Protein AF-A0A956DF49-F1 (afdb_monomer_lite)

Structure (mmCIF, N/CA/C/O backbone):
data_AF-A0A956DF49-F1
#
_entry.id   AF-A0A956DF49-F1
#
loop_
_atom_site.group_PDB
_atom_site.id
_atom_site.type_symbol
_atom_site.label_atom_id
_atom_site.label_alt_id
_atom_site.label_comp_id
_atom_site.label_asym_id
_atom_site.label_entity_id
_atom_site.label_seq_id
_atom_site.pdbx_PDB_ins_code
_atom_site.Cartn_x
_atom_site.Cartn_y
_atom_site.Cartn_z
_atom_site.occupancy
_atom_site.B_iso_or_equiv
_atom_site.auth_seq_id
_atom_site.auth_comp_id
_atom_site.auth_asym_id
_atom_site.auth_atom_id
_atom_site.pdbx_PDB_model_num
ATOM 1 N N . MET A 1 1 ? -1.356 -27.717 -0.878 1.00 36.16 1 MET A N 1
ATOM 2 C CA . MET A 1 1 ? -1.601 -27.509 0.563 1.00 36.16 1 MET A CA 1
ATOM 3 C C . MET A 1 1 ? -2.906 -26.747 0.674 1.00 36.16 1 MET A C 1
ATOM 5 O O . MET A 1 1 ? -3.013 -25.705 0.050 1.00 36.16 1 MET A O 1
ATOM 9 N N . LEU A 1 2 ? -3.910 -27.332 1.326 1.00 41.97 2 LEU A N 1
ATOM 10 C CA . LEU A 1 2 ? -5.219 -26.724 1.575 1.00 41.97 2 LEU A CA 1
ATOM 11 C C . LEU A 1 2 ? -5.271 -26.451 3.074 1.00 41.97 2 LEU A C 1
ATOM 13 O O . LEU A 1 2 ? -5.333 -27.397 3.859 1.00 41.97 2 LEU A O 1
ATOM 17 N N . GLU A 1 3 ? -5.158 -25.189 3.465 1.00 44.72 3 GLU A N 1
ATOM 18 C CA . GLU A 1 3 ? -5.340 -24.778 4.851 1.00 44.72 3 GLU A CA 1
ATOM 19 C C . GLU A 1 3 ? -6.818 -24.490 5.124 1.00 44.72 3 GLU A C 1
ATOM 21 O O . GLU A 1 3 ? -7.531 -23.860 4.345 1.00 44.72 3 GLU A O 1
ATOM 26 N N . SER A 1 4 ? -7.282 -25.096 6.210 1.00 50.12 4 SER A N 1
ATOM 27 C CA . SER A 1 4 ? -8.655 -25.143 6.687 1.00 50.12 4 SER A CA 1
ATOM 28 C C . SER A 1 4 ? -9.090 -23.780 7.226 1.00 50.12 4 SER A C 1
ATOM 30 O O . SER A 1 4 ? -8.537 -23.321 8.220 1.00 50.12 4 SER A O 1
ATOM 32 N N . VAL A 1 5 ? -10.134 -23.185 6.644 1.00 49.44 5 VAL A N 1
ATOM 33 C CA . VAL A 1 5 ? -10.851 -22.047 7.238 1.00 49.44 5 VAL A CA 1
ATOM 34 C C . VAL A 1 5 ? -12.084 -22.588 7.959 1.00 49.44 5 VAL A C 1
ATOM 36 O O . VAL A 1 5 ? -13.012 -23.116 7.347 1.00 49.44 5 VAL A O 1
ATOM 39 N N . VAL A 1 6 ? -12.054 -22.513 9.288 1.00 46.84 6 VAL A N 1
ATOM 40 C CA . VAL A 1 6 ? -13.217 -22.721 10.155 1.00 46.84 6 VAL A CA 1
ATOM 41 C C . VAL A 1 6 ? -14.059 -21.449 10.079 1.00 46.84 6 VAL A C 1
ATOM 43 O O . VAL A 1 6 ? -13.597 -20.384 10.468 1.00 46.84 6 VAL A O 1
ATOM 46 N N . GLY A 1 7 ? -15.279 -21.570 9.560 1.00 45.06 7 GLY A N 1
ATOM 47 C CA . GLY A 1 7 ? -16.197 -20.455 9.322 1.00 45.06 7 GLY A CA 1
ATOM 48 C C . GLY A 1 7 ? -16.635 -20.474 7.866 1.00 45.06 7 GLY A C 1
ATOM 49 O O . GLY A 1 7 ? -15.810 -20.302 6.982 1.00 45.06 7 GLY A O 1
ATOM 50 N N . GLY A 1 8 ? -17.913 -20.763 7.609 1.00 45.25 8 GLY A N 1
ATOM 51 C CA . GLY A 1 8 ? -18.485 -21.066 6.288 1.00 45.25 8 GLY A CA 1
ATOM 52 C C . GLY A 1 8 ? -18.464 -19.942 5.244 1.00 45.25 8 GLY A C 1
ATOM 53 O O . GLY A 1 8 ? -19.296 -19.948 4.341 1.00 45.25 8 GLY A O 1
ATOM 54 N N . GLU A 1 9 ? -17.535 -18.997 5.332 1.00 46.75 9 GLU A N 1
ATOM 55 C CA . GLU A 1 9 ? -17.327 -17.960 4.337 1.00 46.75 9 GLU A CA 1
ATOM 56 C C . GLU A 1 9 ? -16.351 -18.463 3.266 1.00 46.75 9 GLU A C 1
ATOM 58 O O . GLU A 1 9 ? -15.137 -18.555 3.454 1.00 46.75 9 GLU A O 1
ATOM 63 N N . LYS A 1 10 ? -16.905 -18.846 2.114 1.00 47.00 10 LYS A N 1
ATOM 64 C CA . LYS A 1 10 ? -16.115 -19.244 0.948 1.00 47.00 10 LYS A CA 1
ATOM 65 C C . LYS A 1 10 ? -15.678 -17.993 0.196 1.00 47.00 10 LYS A C 1
ATOM 67 O O . LYS A 1 10 ? -16.410 -17.495 -0.654 1.00 47.00 10 LYS A O 1
ATOM 72 N N . GLN A 1 11 ? -14.477 -17.506 0.480 1.00 44.84 11 GLN A N 1
ATOM 73 C CA . GLN A 1 11 ? -13.864 -16.456 -0.329 1.00 44.84 11 GLN A CA 1
ATOM 74 C C . GLN A 1 11 ? -13.248 -17.068 -1.591 1.00 44.84 11 GLN A C 1
ATOM 76 O O . GLN A 1 11 ? -12.403 -17.960 -1.521 1.00 44.84 11 GLN A O 1
ATOM 81 N N . ALA A 1 12 ? -13.673 -16.592 -2.760 1.00 48.25 12 ALA A N 1
ATOM 82 C CA . ALA A 1 12 ? -13.106 -16.978 -4.045 1.00 48.25 12 ALA A CA 1
ATOM 83 C C . ALA A 1 12 ? -12.712 -15.724 -4.831 1.00 48.25 12 ALA A C 1
ATOM 85 O O . ALA A 1 12 ? -13.473 -14.762 -4.921 1.00 48.25 12 ALA A O 1
ATOM 86 N N . ARG A 1 13 ? -11.503 -15.736 -5.397 1.00 51.62 13 ARG A N 1
ATOM 87 C CA . ARG A 1 13 ? -10.997 -14.686 -6.285 1.00 51.62 13 ARG A CA 1
ATOM 88 C C . ARG A 1 13 ? -11.141 -15.165 -7.724 1.00 51.62 13 ARG A C 1
ATOM 90 O O . ARG A 1 13 ? -10.445 -16.091 -8.129 1.00 51.62 13 ARG A O 1
ATOM 97 N N . TYR A 1 14 ? -12.036 -14.540 -8.481 1.00 55.16 14 TYR A N 1
ATOM 98 C CA . TYR A 1 14 ? -12.203 -14.795 -9.910 1.00 55.16 14 TYR A CA 1
ATOM 99 C C . TYR A 1 14 ? -11.667 -13.603 -10.705 1.00 55.16 14 TYR A C 1
ATOM 101 O O . TYR A 1 14 ? -11.919 -12.453 -10.351 1.00 55.16 14 TYR A O 1
ATOM 109 N N . SER A 1 15 ? -10.930 -13.873 -11.781 1.00 50.81 15 SER A N 1
ATOM 110 C CA . SER A 1 15 ? -10.476 -12.859 -12.735 1.00 50.81 15 SER A CA 1
ATOM 111 C C . SER A 1 15 ? -11.044 -13.207 -14.104 1.00 50.81 15 SER A C 1
ATOM 113 O O . SER A 1 15 ? -10.690 -14.233 -14.681 1.00 50.81 15 SER A O 1
ATOM 115 N N . PHE A 1 16 ? -11.944 -12.369 -14.611 1.00 54.41 16 PHE A N 1
ATOM 116 C CA . PHE A 1 16 ? -12.541 -12.532 -15.932 1.00 54.41 16 PHE A CA 1
ATOM 117 C C . PHE A 1 16 ? -11.819 -11.609 -16.915 1.00 54.41 16 PHE A C 1
ATOM 119 O O . PHE A 1 16 ? -11.828 -10.390 -16.763 1.00 54.41 16 PHE A O 1
ATOM 126 N N . VAL A 1 17 ? -11.160 -12.191 -17.916 1.00 49.56 17 VAL A N 1
ATOM 127 C CA . VAL A 1 17 ? -10.534 -11.426 -19.001 1.00 49.56 17 VAL A CA 1
ATOM 128 C C . VAL A 1 17 ? -11.644 -10.892 -19.911 1.00 49.56 17 VAL A C 1
ATOM 130 O O . VAL A 1 17 ? -12.431 -11.679 -20.432 1.00 49.56 17 VAL A O 1
ATOM 133 N N . GLY A 1 18 ? -11.712 -9.570 -20.099 1.00 51.62 18 GLY A N 1
ATOM 134 C CA . GLY A 1 18 ? -12.736 -8.906 -20.923 1.00 51.62 18 GLY A CA 1
ATOM 135 C C . GLY A 1 18 ? -13.905 -8.286 -20.148 1.00 51.62 18 GLY A C 1
ATOM 136 O O . GLY A 1 18 ? -14.868 -7.851 -20.770 1.00 51.62 18 GLY A O 1
ATOM 137 N N . PHE A 1 19 ? -13.824 -8.238 -18.818 1.00 58.59 19 PHE A N 1
ATOM 138 C CA . PHE A 1 19 ? -14.791 -7.556 -17.959 1.00 58.59 19 PHE A CA 1
ATOM 139 C C . PHE A 1 19 ? -14.273 -6.170 -17.545 1.00 58.59 19 PHE A C 1
ATOM 141 O O . PHE A 1 19 ? -13.060 -5.971 -17.443 1.00 58.59 19 PHE A O 1
ATOM 148 N N . ASP A 1 20 ? -15.179 -5.214 -17.330 1.00 60.09 20 ASP A N 1
ATOM 149 C CA . ASP A 1 20 ? -14.830 -3.861 -16.890 1.00 60.09 20 ASP A CA 1
ATOM 150 C C . ASP A 1 20 ? -14.142 -3.924 -15.504 1.00 60.09 20 ASP A C 1
ATOM 152 O O . ASP A 1 20 ? -14.761 -4.374 -14.533 1.00 60.09 20 ASP A O 1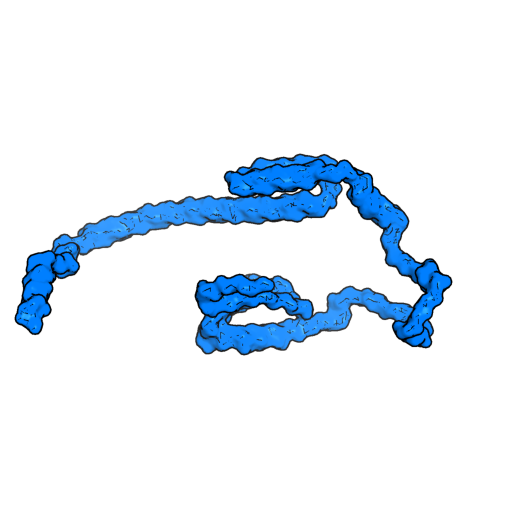
ATOM 156 N N . PRO A 1 21 ? -12.867 -3.493 -15.375 1.00 63.47 21 PRO A N 1
ATOM 157 C CA . PRO A 1 21 ? -12.119 -3.585 -14.121 1.00 63.47 21 PRO A CA 1
ATOM 158 C C . PRO A 1 21 ? -12.689 -2.703 -12.997 1.00 63.47 21 PRO A C 1
ATOM 160 O O . PRO A 1 21 ? -12.227 -2.799 -11.860 1.00 63.47 21 PRO A O 1
ATOM 163 N N . PHE A 1 22 ? -13.671 -1.842 -13.286 1.00 64.19 22 PHE A N 1
ATOM 164 C CA . PHE A 1 22 ? -14.284 -0.926 -12.325 1.00 64.19 22 PHE A CA 1
ATOM 165 C C . PHE A 1 22 ? -15.582 -1.449 -11.697 1.00 64.19 22 PHE A C 1
ATOM 167 O O . PHE A 1 22 ? -16.163 -0.755 -10.856 1.00 64.19 22 PHE A O 1
ATOM 174 N N . VAL A 1 23 ? -16.024 -2.659 -12.059 1.00 73.25 23 VAL A N 1
ATOM 175 C CA . VAL A 1 23 ? -17.198 -3.297 -11.452 1.00 73.25 23 VAL A CA 1
ATOM 176 C C . VAL A 1 23 ? -16.770 -4.216 -10.311 1.00 73.25 23 VAL A C 1
ATOM 178 O O . VAL A 1 23 ? -16.065 -5.205 -10.506 1.00 73.25 23 VAL A O 1
ATOM 181 N N . VAL A 1 24 ? -17.210 -3.890 -9.096 1.00 76.44 24 VAL A N 1
ATOM 182 C CA . VAL A 1 24 ? -16.946 -4.672 -7.881 1.00 76.44 24 VAL A CA 1
ATOM 183 C C . VAL A 1 24 ? -18.243 -5.319 -7.422 1.00 76.44 24 VAL A C 1
ATOM 185 O O . VAL A 1 24 ? -19.216 -4.621 -7.157 1.00 76.44 24 VAL A O 1
ATOM 188 N N . VAL A 1 25 ? -18.246 -6.645 -7.292 1.00 78.06 25 VAL A N 1
ATOM 189 C CA . VAL A 1 25 ? -19.392 -7.407 -6.780 1.00 78.06 25 VAL A CA 1
ATOM 190 C C . VAL A 1 25 ? -19.028 -8.028 -5.436 1.00 78.06 25 VAL A C 1
ATOM 192 O O . VAL A 1 25 ? -17.983 -8.665 -5.301 1.00 78.06 25 VAL A O 1
ATOM 195 N N . ARG A 1 26 ? -19.885 -7.832 -4.436 1.00 80.25 26 ARG A N 1
ATOM 196 C CA . ARG A 1 26 ? -19.776 -8.391 -3.085 1.00 80.25 26 ARG A CA 1
ATOM 197 C C . ARG A 1 26 ? -21.090 -9.058 -2.723 1.00 80.25 26 ARG A C 1
ATOM 199 O O . ARG A 1 26 ? -22.142 -8.559 -3.087 1.00 80.25 26 ARG A O 1
ATOM 206 N N . GLY A 1 27 ? -21.055 -10.180 -2.025 1.00 79.56 27 GLY A N 1
ATOM 207 C CA . GLY A 1 27 ? -22.282 -10.850 -1.612 1.00 79.56 27 GLY A CA 1
ATOM 208 C C . GLY A 1 27 ? -22.011 -12.133 -0.857 1.00 79.56 27 GLY A C 1
ATOM 209 O O . GLY A 1 27 ? -20.930 -12.716 -0.966 1.00 79.56 27 GLY A O 1
ATOM 210 N N . GLY A 1 28 ? -23.003 -12.562 -0.093 1.00 76.31 28 GLY A N 1
ATOM 211 C CA . GLY A 1 28 ? -22.956 -13.767 0.723 1.00 76.31 28 GLY A CA 1
ATOM 212 C C . GLY A 1 28 ? -24.333 -14.062 1.303 1.00 76.31 28 GLY A C 1
ATOM 213 O O . GLY A 1 28 ? -25.136 -13.156 1.470 1.00 76.31 28 GLY A O 1
ATOM 214 N N . GLY A 1 29 ? -24.635 -15.327 1.592 1.00 83.75 29 GLY A N 1
ATOM 215 C CA . GLY A 1 29 ? -25.989 -15.699 2.016 1.00 83.75 29 GLY A CA 1
ATOM 216 C C . GLY A 1 29 ? -27.012 -15.390 0.922 1.00 83.75 29 GLY A C 1
ATOM 217 O O . GLY A 1 29 ? -26.934 -15.981 -0.148 1.00 83.75 29 GLY A O 1
ATOM 218 N N . ASP A 1 30 ? -27.929 -14.465 1.195 1.00 85.31 30 ASP A N 1
ATOM 219 C CA . ASP A 1 30 ? -29.040 -14.046 0.336 1.00 85.31 30 ASP A CA 1
ATOM 220 C C . ASP A 1 30 ? -28.941 -12.579 -0.126 1.00 85.31 30 ASP A C 1
ATOM 222 O O . ASP A 1 30 ? -29.940 -11.978 -0.526 1.00 85.31 30 ASP A O 1
ATOM 226 N N . TRP A 1 31 ? -27.754 -11.971 -0.073 1.00 81.06 31 TRP A N 1
ATOM 227 C CA . TRP A 1 31 ? -27.563 -10.587 -0.507 1.00 81.06 31 TRP A CA 1
ATOM 228 C C . TRP A 1 31 ? -26.426 -10.431 -1.514 1.00 81.06 31 TRP A C 1
ATOM 230 O O . TRP A 1 31 ? -25.431 -11.164 -1.515 1.00 81.06 31 TRP A O 1
ATOM 240 N N . LEU A 1 32 ? -26.581 -9.424 -2.371 1.00 84.62 32 LEU A N 1
ATOM 241 C CA . LEU A 1 32 ? -25.592 -9.016 -3.357 1.00 84.62 32 LEU A CA 1
ATOM 242 C C . LEU A 1 32 ? -25.529 -7.486 -3.453 1.00 84.62 32 LEU A C 1
ATOM 244 O O . LEU A 1 32 ? -26.540 -6.803 -3.614 1.00 84.62 32 LEU A O 1
ATOM 248 N N . GLU A 1 33 ? -24.316 -6.959 -3.420 1.00 84.94 33 GLU A N 1
ATOM 249 C CA . GLU A 1 33 ? -23.949 -5.575 -3.672 1.00 84.94 33 GLU A CA 1
ATOM 250 C C . GLU A 1 33 ? -23.104 -5.499 -4.950 1.00 84.94 33 GLU A C 1
ATOM 252 O O . GLU A 1 33 ? -22.091 -6.185 -5.096 1.00 84.94 33 GLU A O 1
ATOM 257 N N . VAL A 1 34 ? -23.513 -4.641 -5.880 1.00 84.75 34 VAL A N 1
ATOM 258 C CA . VAL A 1 34 ? -22.789 -4.367 -7.124 1.00 84.75 34 VAL A CA 1
ATOM 259 C C . VAL A 1 34 ? -22.436 -2.889 -7.161 1.00 84.75 34 VAL A C 1
ATOM 261 O O . VAL A 1 34 ? -23.314 -2.026 -7.080 1.00 84.75 34 VAL A O 1
ATOM 264 N N . ARG A 1 35 ? -21.144 -2.597 -7.300 1.00 80.00 35 ARG A N 1
ATOM 265 C CA . ARG A 1 35 ? -20.610 -1.245 -7.434 1.00 80.00 35 ARG A CA 1
ATOM 266 C C . ARG A 1 35 ? -20.029 -1.055 -8.827 1.00 80.00 35 ARG A C 1
ATOM 268 O O . ARG A 1 35 ? -18.985 -1.618 -9.142 1.00 80.00 35 ARG A O 1
ATOM 275 N N . GLU A 1 36 ? -20.687 -0.226 -9.625 1.00 78.69 36 GLU A N 1
ATOM 276 C CA . GLU A 1 36 ? -20.265 0.192 -10.966 1.00 78.69 36 GLU A CA 1
ATOM 277 C C . GLU A 1 36 ? -19.870 1.676 -10.894 1.00 78.69 36 GLU A C 1
ATOM 279 O O . GLU A 1 36 ? -20.724 2.568 -10.858 1.00 78.69 36 GLU A O 1
ATOM 284 N N . GLY A 1 37 ? -18.569 1.969 -10.799 1.00 74.75 37 GLY A N 1
ATOM 285 C CA . GLY A 1 37 ? -18.086 3.343 -10.622 1.00 74.75 37 GLY A CA 1
ATOM 286 C C . GLY A 1 37 ? -18.626 4.001 -9.340 1.00 74.75 37 GLY A C 1
ATOM 287 O O . GLY A 1 37 ? -18.263 3.600 -8.234 1.00 74.75 37 GLY A O 1
ATOM 288 N N . ALA A 1 38 ? -19.476 5.026 -9.488 1.00 73.50 38 ALA A N 1
ATOM 289 C CA . ALA A 1 38 ? -20.116 5.750 -8.379 1.00 73.50 38 ALA A CA 1
ATOM 290 C C . ALA A 1 38 ? -21.507 5.205 -7.997 1.00 73.50 38 ALA A C 1
ATOM 292 O O . ALA A 1 38 ? -22.108 5.676 -7.033 1.00 73.50 38 ALA A O 1
ATOM 293 N N . VAL A 1 39 ? -22.043 4.245 -8.756 1.00 78.62 39 VAL A N 1
ATOM 294 C CA . VAL A 1 39 ? -23.382 3.693 -8.532 1.00 78.62 39 VAL A CA 1
ATOM 295 C C . VAL A 1 39 ? -23.266 2.430 -7.689 1.00 78.62 39 VAL A C 1
ATOM 297 O O . VAL A 1 39 ? -22.613 1.468 -8.091 1.00 78.62 39 VAL A O 1
ATOM 300 N N . LEU A 1 40 ? -23.930 2.432 -6.534 1.00 82.69 40 LEU A N 1
ATOM 301 C CA . LEU A 1 40 ? -24.071 1.269 -5.665 1.00 82.69 40 LEU A CA 1
ATOM 302 C C . LEU A 1 40 ? -25.485 0.705 -5.794 1.00 82.69 40 LEU A C 1
ATOM 304 O O . LEU A 1 40 ? -26.464 1.435 -5.631 1.00 82.69 40 LEU A O 1
ATOM 308 N N . ARG A 1 41 ? -25.598 -0.589 -6.092 1.00 85.12 41 ARG A N 1
ATOM 309 C CA . ARG A 1 41 ? -26.874 -1.306 -6.128 1.00 85.12 41 ARG A CA 1
ATOM 310 C C . ARG A 1 41 ? -26.823 -2.463 -5.144 1.00 85.12 41 ARG A C 1
ATOM 312 O O . ARG A 1 41 ? -26.039 -3.389 -5.329 1.00 85.12 41 ARG A O 1
ATOM 319 N N . THR A 1 42 ? -27.707 -2.427 -4.157 1.00 86.69 42 THR A N 1
ATOM 320 C CA . THR A 1 42 ? -27.861 -3.492 -3.162 1.00 86.69 42 THR A CA 1
ATOM 321 C C . THR A 1 42 ? -29.154 -4.248 -3.428 1.00 86.69 42 THR A C 1
ATOM 323 O O . THR A 1 42 ? -30.193 -3.638 -3.702 1.00 86.69 42 THR A O 1
ATOM 326 N N . ARG A 1 43 ? -29.092 -5.579 -3.378 1.00 81.94 43 ARG A N 1
ATOM 327 C CA . ARG A 1 43 ? -30.254 -6.464 -3.449 1.00 81.94 43 ARG A CA 1
ATOM 328 C C . ARG A 1 43 ? -30.194 -7.499 -2.335 1.00 81.94 43 ARG A C 1
ATOM 330 O O . ARG A 1 43 ? -29.176 -8.159 -2.159 1.00 81.94 43 ARG A O 1
ATOM 337 N N . GLU A 1 44 ? -31.308 -7.641 -1.635 1.00 85.94 44 GLU A N 1
ATOM 338 C CA . GLU A 1 44 ? -31.535 -8.635 -0.585 1.00 85.94 44 GLU A CA 1
ATOM 339 C C . GLU A 1 44 ? -32.534 -9.694 -1.082 1.00 85.94 44 GLU A C 1
ATOM 341 O O . GLU A 1 44 ? -33.338 -9.418 -1.980 1.00 85.94 44 GLU A O 1
ATOM 346 N N . GLY A 1 45 ? -32.485 -10.898 -0.510 1.00 84.25 45 GLY A N 1
ATOM 347 C CA . GLY A 1 45 ? -33.328 -12.035 -0.888 1.00 84.25 45 GLY A CA 1
ATOM 348 C C . GLY A 1 45 ? -32.979 -12.661 -2.243 1.00 84.25 45 GLY A C 1
ATOM 349 O O . GLY A 1 45 ? -33.862 -13.195 -2.916 1.00 84.25 45 GLY A O 1
ATOM 350 N N . VAL A 1 46 ? -31.722 -12.559 -2.677 1.00 81.94 46 VAL A N 1
ATOM 351 C CA . VAL A 1 46 ? -31.245 -13.071 -3.967 1.00 81.94 46 VAL A CA 1
ATOM 352 C C . VAL A 1 46 ? -30.154 -14.119 -3.790 1.00 81.94 46 VAL A C 1
ATOM 354 O O . VAL A 1 46 ? -29.296 -13.978 -2.928 1.00 81.94 46 VAL A O 1
ATOM 357 N N . GLU A 1 47 ? -30.140 -15.140 -4.649 1.00 82.81 47 GLU A N 1
ATOM 358 C CA . GLU A 1 47 ? -29.034 -16.101 -4.715 1.00 82.81 47 GLU A CA 1
ATOM 359 C C . GLU A 1 47 ? -27.793 -15.421 -5.330 1.00 82.81 47 GLU A C 1
ATOM 361 O O . GLU A 1 47 ? -27.794 -15.112 -6.530 1.00 82.81 47 GLU A O 1
ATOM 366 N N . PRO A 1 48 ? -26.711 -15.181 -4.557 1.00 80.75 48 PRO A N 1
ATOM 367 C CA . PRO A 1 48 ? -25.612 -14.315 -4.987 1.00 80.75 48 PRO A CA 1
ATOM 368 C C . PRO A 1 48 ? -24.890 -14.829 -6.230 1.00 80.75 48 PRO A C 1
ATOM 370 O O . PRO A 1 48 ? -24.411 -14.040 -7.038 1.00 80.75 48 PRO A O 1
ATOM 373 N N . PHE A 1 49 ? -24.813 -16.152 -6.403 1.00 77.44 49 PHE A N 1
ATOM 374 C CA . PHE A 1 49 ? -24.136 -16.758 -7.547 1.00 77.44 49 PHE A CA 1
ATOM 375 C C . PHE A 1 49 ? -24.933 -16.605 -8.849 1.00 77.44 49 PHE A C 1
ATOM 377 O O . PHE A 1 49 ? -24.348 -16.294 -9.887 1.00 77.44 49 PHE A O 1
ATOM 384 N N . GLU A 1 50 ? -26.256 -16.786 -8.805 1.00 80.12 50 GLU A N 1
ATOM 385 C CA . GLU A 1 50 ? -27.117 -16.586 -9.978 1.00 80.12 50 GLU A CA 1
ATOM 386 C C . GLU A 1 50 ? -27.168 -15.113 -10.378 1.00 80.12 50 GLU A C 1
ATOM 388 O O . GLU A 1 50 ? -27.087 -14.780 -11.561 1.00 80.12 50 GLU A O 1
ATOM 393 N N . GLU A 1 51 ? -27.237 -14.219 -9.393 1.00 79.81 51 GLU A N 1
ATOM 394 C CA . GLU A 1 51 ? -27.211 -12.782 -9.635 1.00 79.81 51 GLU A CA 1
ATOM 395 C C . GLU A 1 51 ? -25.853 -12.294 -10.140 1.00 79.81 51 GLU A C 1
ATOM 397 O O . GLU A 1 51 ? -25.805 -11.526 -11.099 1.00 79.81 51 GLU A O 1
ATOM 402 N N . LEU A 1 52 ? -24.744 -12.790 -9.581 1.00 78.94 52 LEU A N 1
ATOM 403 C CA . LEU A 1 52 ? -23.406 -12.543 -10.116 1.00 78.94 52 LEU A CA 1
ATOM 404 C C . LEU A 1 52 ? -23.328 -12.987 -11.578 1.00 78.94 52 LEU A C 1
ATOM 406 O O . LEU A 1 52 ? -22.892 -12.214 -12.426 1.00 78.94 52 LEU A O 1
ATOM 410 N N . ALA A 1 53 ? -23.780 -14.202 -11.893 1.00 78.06 53 ALA A N 1
ATOM 411 C CA . ALA A 1 53 ? -23.781 -14.702 -13.261 1.00 78.06 53 ALA A CA 1
ATOM 412 C C . ALA A 1 53 ? -24.647 -13.827 -14.180 1.00 78.06 53 ALA A C 1
ATOM 414 O O . ALA A 1 53 ? -24.223 -13.505 -15.287 1.00 78.06 53 ALA A O 1
ATOM 415 N N . ARG A 1 54 ? -25.813 -13.358 -13.714 1.00 78.69 54 ARG A N 1
ATOM 416 C CA . ARG A 1 54 ? -26.667 -12.424 -14.461 1.00 78.69 54 ARG A CA 1
ATOM 417 C C . ARG A 1 54 ? -25.976 -11.089 -14.726 1.00 78.69 54 ARG A C 1
ATOM 419 O O . ARG A 1 54 ? -26.042 -10.605 -15.854 1.00 78.69 54 ARG A O 1
ATOM 426 N N . VAL A 1 55 ? -25.343 -10.493 -13.716 1.00 77.25 55 VAL A N 1
ATOM 427 C CA . VAL A 1 55 ? -24.608 -9.221 -13.832 1.00 77.25 55 VAL A CA 1
ATOM 428 C C . VAL A 1 55 ? -23.461 -9.381 -14.826 1.00 77.25 55 VAL A C 1
ATOM 430 O O . VAL A 1 55 ? -23.379 -8.639 -15.802 1.00 77.25 55 VAL A O 1
ATOM 433 N N . LEU A 1 56 ? -22.651 -10.428 -14.656 1.00 74.81 56 LEU A N 1
ATOM 434 C CA . LEU A 1 56 ? -21.540 -10.729 -15.553 1.00 74.81 56 LEU A CA 1
ATOM 435 C C . LEU A 1 56 ? -22.016 -10.990 -16.986 1.00 74.81 56 LEU A C 1
ATOM 437 O O . LEU A 1 56 ? -21.425 -10.464 -17.919 1.00 74.81 56 LEU A O 1
ATOM 441 N N . TRP A 1 57 ? -23.079 -11.771 -17.191 1.00 72.25 57 TRP A N 1
ATOM 442 C CA . TRP A 1 57 ? -23.577 -12.105 -18.530 1.00 72.25 57 TRP A CA 1
ATOM 443 C C . TRP A 1 57 ? -24.342 -10.971 -19.215 1.00 72.25 57 TRP A C 1
ATOM 445 O O . TRP A 1 57 ? -24.372 -10.938 -20.443 1.00 72.25 57 TRP A O 1
ATOM 455 N N . SER A 1 58 ? -24.929 -10.037 -18.462 1.00 67.56 58 SER A N 1
ATOM 456 C CA . SER A 1 58 ? -25.573 -8.845 -19.035 1.00 67.56 58 SER A CA 1
ATOM 457 C C . SER A 1 58 ? -24.537 -7.861 -19.584 1.00 67.56 58 SER A C 1
ATOM 459 O O . SER A 1 58 ? -24.750 -7.278 -20.649 1.00 67.56 58 SER A O 1
ATOM 461 N N . ASP A 1 59 ? -23.398 -7.742 -18.895 1.00 59.50 59 ASP A N 1
ATOM 462 C CA . ASP A 1 59 ? -22.316 -6.813 -19.234 1.00 59.50 59 ASP A CA 1
ATOM 463 C C . ASP A 1 59 ? -21.113 -7.479 -19.905 1.00 59.50 59 ASP A C 1
ATOM 465 O O . ASP A 1 59 ? -20.108 -6.815 -20.164 1.00 59.50 59 ASP A O 1
ATOM 469 N N . LEU A 1 60 ? -21.224 -8.762 -20.277 1.00 57.53 60 LEU A N 1
ATOM 470 C CA . LEU A 1 60 ? -20.261 -9.465 -21.127 1.00 57.53 60 LEU A CA 1
ATOM 471 C C . LEU A 1 60 ? -20.337 -8.929 -22.568 1.00 57.53 60 LEU A C 1
ATOM 473 O O . LEU A 1 60 ? -20.623 -9.634 -23.537 1.00 57.53 60 LEU A O 1
ATOM 477 N N . ARG A 1 61 ? -20.078 -7.634 -22.733 1.00 55.56 61 ARG A N 1
ATOM 478 C CA . ARG A 1 61 ? -19.752 -7.051 -24.020 1.00 55.56 61 ARG A CA 1
ATOM 479 C C . ARG A 1 61 ? -18.347 -7.519 -24.323 1.00 55.56 61 ARG A C 1
ATOM 481 O O . ARG A 1 61 ? -17.376 -6.982 -23.802 1.00 55.56 61 ARG A O 1
ATOM 488 N N . THR A 1 62 ? -18.239 -8.515 -25.196 1.00 54.53 62 THR A N 1
ATOM 489 C CA . THR A 1 62 ? -17.006 -8.664 -25.965 1.00 54.53 62 THR A CA 1
ATOM 490 C C . THR A 1 62 ? -16.713 -7.279 -26.543 1.00 54.53 62 THR A C 1
ATOM 492 O O . THR A 1 62 ? -17.600 -6.723 -27.206 1.00 54.53 62 THR A O 1
ATOM 495 N N . PRO A 1 63 ? -15.557 -6.658 -26.237 1.00 52.19 63 PRO A N 1
ATOM 496 C CA . PRO A 1 63 ? -15.221 -5.384 -26.849 1.00 52.19 63 PRO A CA 1
ATOM 497 C C . PRO A 1 63 ? -15.398 -5.553 -28.364 1.00 52.19 63 PRO A C 1
ATOM 499 O O . PRO A 1 63 ? -14.981 -6.589 -28.900 1.00 52.19 63 PRO A O 1
ATOM 502 N N . PRO A 1 64 ? -16.077 -4.617 -29.061 1.00 57.69 64 PRO A N 1
ATOM 503 C CA . PRO A 1 64 ? -16.179 -4.713 -30.510 1.00 57.69 64 PRO A CA 1
ATOM 504 C C . PRO A 1 64 ? -14.760 -4.853 -31.058 1.00 57.69 64 PRO A C 1
ATOM 506 O O . PRO A 1 64 ? -13.835 -4.280 -30.487 1.00 57.69 64 PRO A O 1
ATOM 509 N N . ALA A 1 65 ? -14.571 -5.600 -32.146 1.00 58.34 65 ALA A N 1
ATOM 510 C CA . ALA A 1 65 ? -13.235 -5.847 -32.700 1.00 58.34 65 ALA A CA 1
ATOM 511 C C . ALA A 1 65 ? -12.408 -4.552 -32.888 1.00 58.34 65 ALA A C 1
ATOM 513 O O . ALA A 1 65 ? -11.191 -4.586 -32.780 1.00 58.34 65 ALA A O 1
ATOM 514 N N . SER A 1 66 ? -13.077 -3.408 -33.075 1.00 57.31 66 SER A N 1
ATOM 515 C CA . SER A 1 66 ? -12.503 -2.058 -33.161 1.00 57.31 66 SER A CA 1
ATOM 516 C C . SER A 1 66 ? -11.914 -1.476 -31.862 1.00 57.31 66 SER A C 1
ATOM 518 O O . SER A 1 66 ? -11.250 -0.449 -31.926 1.00 57.31 66 SER A O 1
ATOM 520 N N . ALA A 1 67 ? -12.207 -2.048 -30.690 1.00 57.66 67 ALA A N 1
ATOM 521 C CA . ALA A 1 67 ? -11.699 -1.611 -29.382 1.00 57.66 67 ALA A CA 1
ATOM 522 C C . ALA A 1 67 ? -10.499 -2.442 -28.899 1.00 57.66 67 ALA A C 1
ATOM 524 O O . ALA A 1 67 ? -9.839 -2.074 -27.927 1.00 57.66 67 ALA A O 1
ATOM 525 N N . LEU A 1 68 ? -10.204 -3.553 -29.577 1.00 56.62 68 LEU A N 1
ATOM 526 C CA . LEU A 1 68 ? -8.890 -4.169 -29.492 1.00 56.62 68 LEU A CA 1
ATOM 527 C C . LEU A 1 68 ? -7.922 -3.267 -30.269 1.00 56.62 68 LEU A C 1
ATOM 529 O O . LEU A 1 68 ? -8.316 -2.750 -31.318 1.00 56.62 68 LEU A O 1
ATOM 533 N N . PRO A 1 69 ? -6.678 -3.056 -29.802 1.00 54.75 69 PRO A N 1
ATOM 534 C CA . PRO A 1 69 ? -5.663 -2.518 -30.696 1.00 54.75 69 PRO A CA 1
ATOM 535 C C . PRO A 1 69 ? -5.682 -3.397 -31.946 1.00 54.75 69 PRO A C 1
ATOM 537 O O . PRO A 1 69 ? -5.668 -4.622 -31.805 1.00 54.75 69 PRO A O 1
ATOM 540 N N . GLU A 1 70 ? -5.792 -2.795 -33.135 1.00 51.00 70 GLU A N 1
ATOM 541 C CA . GLU A 1 70 ? -5.590 -3.511 -34.392 1.00 51.00 70 GLU A CA 1
ATOM 542 C C . GLU A 1 70 ? -4.224 -4.185 -34.271 1.00 51.00 70 GLU A C 1
ATOM 544 O O . GLU A 1 70 ? -3.177 -3.570 -34.462 1.00 51.00 70 GLU A O 1
ATOM 549 N N . SER A 1 71 ? -4.217 -5.460 -33.882 1.00 51.16 71 SER A N 1
ATOM 550 C CA . SER A 1 71 ? -3.127 -6.332 -34.245 1.00 51.16 71 SER A CA 1
ATOM 551 C C . SER A 1 71 ? -3.217 -6.321 -35.754 1.00 51.16 71 SER A C 1
ATOM 553 O O . SER A 1 71 ? -4.170 -6.892 -36.297 1.00 51.16 71 SER A O 1
ATOM 555 N N . GLU A 1 72 ? -2.326 -5.569 -36.405 1.00 47.56 72 GLU A N 1
ATOM 556 C CA . GLU A 1 72 ? -2.224 -5.576 -37.855 1.00 47.56 72 GLU A CA 1
ATOM 557 C C . GLU A 1 72 ? -2.380 -7.035 -38.287 1.00 47.56 72 GLU A C 1
ATOM 559 O O . GLU A 1 72 ? -1.702 -7.903 -37.712 1.00 47.56 72 GLU A O 1
ATOM 564 N N . PRO A 1 73 ? -3.324 -7.355 -39.193 1.00 48.28 73 PRO A N 1
ATOM 565 C CA . PRO A 1 73 ? -3.396 -8.710 -39.698 1.00 48.28 73 PRO A CA 1
ATOM 566 C C . PRO A 1 73 ? -1.977 -9.040 -40.154 1.00 48.28 73 PRO A C 1
ATOM 568 O O . PRO A 1 73 ? -1.381 -8.197 -40.837 1.00 48.28 73 PRO A O 1
ATOM 571 N N . PRO A 1 74 ? -1.390 -10.185 -39.749 1.00 51.66 74 PRO A N 1
ATOM 572 C CA . PRO A 1 74 ? -0.100 -10.558 -40.290 1.00 51.66 74 PRO A CA 1
ATOM 573 C C . PRO A 1 74 ? -0.288 -10.501 -41.797 1.00 51.66 74 PRO A C 1
ATOM 575 O O . PRO A 1 74 ? -1.136 -11.217 -42.337 1.00 51.66 74 PRO A O 1
ATOM 578 N N . THR A 1 75 ? 0.401 -9.544 -42.432 1.00 50.69 75 THR A N 1
ATOM 579 C CA . THR A 1 75 ? 0.422 -9.381 -43.883 1.00 50.69 75 THR A CA 1
ATOM 580 C C . THR A 1 75 ? 0.527 -10.781 -44.424 1.00 50.69 75 THR A C 1
ATOM 582 O O . THR A 1 75 ? 1.468 -11.469 -44.038 1.00 50.69 75 THR A O 1
ATOM 585 N N . ALA A 1 76 ? -0.497 -11.210 -45.166 1.00 47.50 76 ALA A N 1
ATOM 586 C CA . ALA A 1 76 ? -0.714 -12.595 -45.541 1.00 47.50 76 ALA A CA 1
ATOM 587 C C . ALA A 1 76 ? 0.595 -13.200 -46.053 1.00 47.50 76 ALA A C 1
ATOM 589 O O . ALA A 1 76 ? 0.960 -13.047 -47.218 1.00 47.50 76 ALA A O 1
ATOM 590 N N . ALA A 1 77 ? 1.323 -13.852 -45.149 1.00 52.34 77 ALA A N 1
ATOM 591 C CA . ALA A 1 77 ? 2.439 -14.680 -45.512 1.00 52.34 77 ALA A CA 1
ATOM 592 C C . ALA A 1 77 ? 1.810 -15.884 -46.217 1.00 52.34 77 ALA A C 1
ATOM 594 O O . ALA A 1 77 ? 0.747 -16.355 -45.787 1.00 52.34 77 ALA A O 1
ATOM 595 N N . PRO A 1 78 ? 2.392 -16.342 -47.333 1.00 50.44 78 PRO A N 1
ATOM 596 C CA . PRO A 1 78 ? 1.848 -17.468 -48.073 1.00 50.44 78 PRO A CA 1
ATOM 597 C C . PRO A 1 78 ? 1.638 -18.645 -47.115 1.00 50.44 78 PRO A C 1
ATOM 599 O O . PRO A 1 78 ? 2.436 -18.844 -46.203 1.00 50.44 78 PRO A O 1
ATOM 602 N N . LEU A 1 79 ? 0.532 -19.368 -47.306 1.00 46.44 79 LEU A N 1
ATOM 603 C CA . LEU A 1 79 ? 0.098 -20.527 -46.523 1.00 46.44 79 LEU A CA 1
ATOM 604 C C . LEU A 1 79 ? 1.228 -21.565 -46.404 1.00 46.44 79 LEU A C 1
ATOM 606 O O . LEU A 1 79 ? 1.334 -22.474 -47.224 1.00 46.44 79 LEU A O 1
ATOM 610 N N . LEU A 1 80 ? 2.076 -21.414 -45.392 1.00 54.19 80 LEU A N 1
ATOM 611 C CA . LEU A 1 80 ? 3.051 -22.406 -44.973 1.00 54.19 80 LEU A CA 1
ATOM 612 C C . LEU A 1 80 ? 2.424 -23.176 -43.815 1.00 54.19 80 LEU A C 1
ATOM 614 O O . LEU A 1 80 ? 1.862 -22.587 -42.892 1.00 54.19 80 LEU A O 1
ATOM 618 N N . ASP A 1 81 ? 2.467 -24.498 -43.921 1.00 66.06 81 ASP A N 1
ATOM 619 C CA . ASP A 1 81 ? 1.944 -25.443 -42.941 1.00 66.06 81 ASP A CA 1
ATOM 620 C C . ASP A 1 81 ? 2.401 -25.055 -41.513 1.00 66.06 81 ASP A C 1
ATOM 622 O O . ASP A 1 81 ? 3.605 -25.061 -41.239 1.00 66.06 81 ASP A O 1
ATOM 626 N N . PRO A 1 82 ? 1.484 -24.678 -40.596 1.00 59.97 82 PRO A N 1
ATOM 627 C CA . PRO A 1 82 ? 1.828 -24.102 -39.291 1.00 59.97 82 PRO A CA 1
ATOM 628 C C . PRO A 1 82 ? 2.521 -25.087 -38.340 1.00 59.97 82 PRO A C 1
ATOM 630 O O . PRO A 1 82 ? 2.964 -24.685 -37.265 1.00 59.97 82 PRO A O 1
ATOM 633 N N . LEU A 1 83 ? 2.601 -26.369 -38.711 1.00 61.22 83 LEU A N 1
ATOM 634 C CA . LEU A 1 83 ? 3.247 -27.422 -37.928 1.00 61.22 83 LEU A CA 1
ATOM 635 C C . LEU A 1 83 ? 4.560 -27.920 -38.547 1.00 61.22 83 LEU A C 1
ATOM 637 O O . LEU A 1 83 ? 5.179 -28.834 -37.998 1.00 61.22 83 LEU A O 1
ATOM 641 N N . ALA A 1 84 ? 5.012 -27.333 -39.659 1.00 72.50 84 ALA A N 1
ATOM 642 C CA . ALA A 1 84 ? 6.319 -27.659 -40.208 1.00 72.50 84 ALA A CA 1
ATOM 643 C C . ALA A 1 84 ? 7.431 -27.143 -39.268 1.00 72.50 84 ALA A C 1
ATOM 645 O O . ALA A 1 84 ? 7.406 -25.974 -38.868 1.00 72.50 84 ALA A O 1
ATOM 646 N N . PRO A 1 85 ? 8.420 -27.980 -38.893 1.00 70.56 85 PRO A N 1
ATOM 647 C CA . PRO A 1 85 ? 9.575 -27.503 -38.146 1.00 70.56 85 PRO A CA 1
ATOM 648 C C . PRO A 1 85 ? 10.332 -26.487 -39.007 1.00 70.56 85 PRO A C 1
ATOM 650 O O . PRO A 1 85 ? 10.763 -26.812 -40.113 1.00 70.56 85 PRO A O 1
ATOM 653 N N . LYS A 1 86 ? 10.476 -25.256 -38.505 1.00 69.62 86 LYS A N 1
ATOM 654 C CA . LYS A 1 86 ? 11.236 -24.203 -39.189 1.00 69.62 86 LYS A CA 1
ATOM 655 C C . LYS A 1 86 ? 12.688 -24.633 -39.384 1.00 69.62 86 LYS A C 1
ATOM 657 O O . LYS A 1 86 ? 13.290 -25.210 -38.474 1.00 69.62 86 LYS A O 1
ATOM 662 N N . SER A 1 87 ? 13.245 -24.341 -40.555 1.00 79.06 87 SER A N 1
ATOM 663 C CA . SER A 1 87 ? 14.666 -24.563 -40.817 1.00 79.06 87 SER A CA 1
ATOM 664 C C . SER A 1 87 ? 15.542 -23.580 -40.012 1.00 79.06 87 SER A C 1
ATOM 666 O O . SER A 1 87 ? 15.068 -22.506 -39.632 1.00 79.06 87 SER A O 1
ATOM 668 N N . PRO A 1 88 ? 16.818 -23.914 -39.733 1.00 72.12 88 PRO A N 1
ATOM 669 C CA . PRO A 1 88 ? 17.743 -23.002 -39.052 1.00 72.12 88 PRO A CA 1
ATOM 670 C C . PRO A 1 88 ? 17.913 -21.650 -39.761 1.00 72.12 88 PRO A C 1
ATOM 672 O O . PRO A 1 88 ? 18.015 -20.626 -39.099 1.00 72.12 88 PRO A O 1
ATOM 675 N N . GLU A 1 89 ? 17.881 -21.636 -41.092 1.00 73.12 89 GLU A N 1
ATOM 676 C CA . GLU A 1 89 ? 18.028 -20.423 -41.908 1.00 73.12 89 GLU A CA 1
ATOM 677 C C . GLU A 1 89 ? 16.793 -19.509 -41.773 1.00 73.12 89 GLU A C 1
ATOM 679 O O . GLU A 1 89 ? 16.923 -18.306 -41.568 1.00 73.12 89 GLU A O 1
ATOM 684 N N . GLU A 1 90 ? 15.581 -20.079 -41.746 1.00 70.44 90 GLU A N 1
ATOM 685 C CA . GLU A 1 90 ? 14.341 -19.326 -41.487 1.00 70.44 90 GLU A CA 1
ATOM 686 C C . GLU A 1 90 ? 14.221 -18.813 -40.046 1.00 70.44 90 GLU A C 1
ATOM 688 O O . GLU A 1 90 ? 13.412 -17.923 -39.782 1.00 70.44 90 GLU A O 1
ATOM 693 N N . PHE A 1 91 ? 14.961 -19.394 -39.098 1.00 67.56 91 PHE A N 1
ATOM 694 C CA . PHE A 1 91 ? 15.029 -18.900 -37.724 1.00 67.56 91 PHE A CA 1
ATOM 695 C C . PHE A 1 91 ? 15.903 -17.644 -37.623 1.00 67.56 91 PHE A C 1
ATOM 697 O O . PHE A 1 91 ? 15.558 -16.727 -36.877 1.00 67.56 91 PHE A O 1
ATOM 704 N N . GLU A 1 92 ? 16.995 -17.580 -38.389 1.00 72.38 92 GLU A N 1
ATOM 705 C CA . GLU A 1 92 ? 17.887 -16.414 -38.426 1.00 72.38 92 GLU A CA 1
ATOM 706 C C . GLU A 1 92 ? 17.245 -15.201 -39.118 1.00 72.38 92 GLU A C 1
ATOM 708 O O . GLU A 1 92 ? 17.487 -14.069 -38.703 1.00 72.38 92 GLU A O 1
ATOM 713 N N . ASP A 1 93 ? 16.362 -15.432 -40.094 1.00 68.38 93 ASP A N 1
ATOM 714 C CA . ASP A 1 93 ? 15.630 -14.382 -40.821 1.00 68.38 93 ASP A CA 1
ATOM 715 C C . ASP A 1 93 ? 14.321 -13.929 -40.140 1.00 68.38 93 ASP A C 1
ATOM 717 O O . ASP A 1 93 ? 13.582 -13.101 -40.683 1.00 68.38 93 ASP A O 1
ATOM 721 N N . VAL A 1 94 ? 13.996 -14.433 -38.938 1.00 67.94 94 VAL A N 1
ATOM 722 C CA . VAL A 1 94 ? 12.833 -13.932 -38.190 1.00 67.94 94 VAL A CA 1
ATOM 723 C C . VAL A 1 94 ? 13.082 -12.467 -37.822 1.00 67.94 94 VAL A C 1
ATOM 725 O O . VAL A 1 94 ? 14.040 -12.185 -37.098 1.00 67.94 94 VAL A O 1
ATOM 728 N N . PRO A 1 95 ? 12.213 -11.522 -38.238 1.00 57.94 95 PRO A N 1
ATOM 729 C CA . PRO A 1 95 ? 12.345 -10.134 -37.835 1.00 57.94 95 PRO A CA 1
ATOM 730 C C . PRO A 1 95 ? 12.238 -10.063 -36.312 1.00 57.94 95 PRO A C 1
ATOM 732 O O . PRO A 1 95 ? 11.171 -10.268 -35.725 1.00 57.94 95 PRO A O 1
ATOM 735 N N . LEU A 1 96 ? 13.377 -9.816 -35.664 1.00 59.50 96 LEU A N 1
ATOM 736 C CA . LEU A 1 96 ? 13.439 -9.544 -34.237 1.00 59.50 96 LEU A CA 1
ATOM 737 C C . LEU A 1 96 ? 12.468 -8.396 -33.950 1.00 59.50 96 LEU A C 1
ATOM 739 O O . LEU A 1 96 ? 12.412 -7.423 -34.708 1.00 59.50 96 LEU A O 1
ATOM 743 N N . ARG A 1 97 ? 11.684 -8.514 -32.869 1.00 59.25 97 ARG A N 1
ATOM 744 C CA . ARG A 1 97 ? 10.825 -7.418 -32.392 1.00 59.25 97 ARG A CA 1
ATOM 745 C C . ARG A 1 97 ? 11.637 -6.115 -32.434 1.00 59.25 97 ARG A C 1
ATOM 747 O O . ARG A 1 97 ? 12.799 -6.158 -32.024 1.00 59.25 97 ARG A O 1
ATOM 754 N N . PRO A 1 98 ? 11.075 -4.979 -32.885 1.00 47.97 98 PRO A N 1
ATOM 755 C CA . PRO A 1 98 ? 11.797 -3.715 -32.976 1.00 47.97 98 PRO A CA 1
ATOM 756 C C . PRO A 1 98 ? 12.014 -3.097 -31.585 1.00 47.97 98 PRO A C 1
ATOM 758 O O . PRO A 1 98 ? 11.645 -1.960 -31.329 1.00 47.97 98 PRO A O 1
ATOM 761 N N . SER A 1 99 ? 12.638 -3.829 -30.667 1.00 52.88 99 SER A N 1
ATOM 762 C CA . SER A 1 99 ? 13.479 -3.213 -29.657 1.00 52.88 99 SER A CA 1
ATOM 763 C C . SER A 1 99 ? 14.714 -2.772 -30.425 1.00 52.88 99 SER A C 1
ATOM 765 O O . SER A 1 99 ? 15.492 -3.604 -30.896 1.00 52.88 99 SER A O 1
ATOM 767 N N . THR A 1 100 ? 14.881 -1.468 -30.632 1.00 60.03 100 THR A N 1
ATOM 768 C CA . THR A 1 100 ? 16.137 -0.967 -31.207 1.00 60.03 100 THR A CA 1
ATOM 769 C C . THR A 1 100 ? 17.317 -1.591 -30.443 1.00 60.03 100 THR A C 1
ATOM 771 O O . THR A 1 100 ? 17.217 -1.776 -29.227 1.00 60.03 100 THR A O 1
ATOM 774 N N . PRO A 1 101 ? 18.459 -1.900 -31.086 1.00 57.62 101 PRO A N 1
ATOM 775 C CA . PRO A 1 101 ? 19.636 -2.404 -30.374 1.00 57.62 101 PRO A CA 1
ATOM 776 C C . PRO A 1 101 ? 20.032 -1.502 -29.195 1.00 57.62 101 PRO A C 1
ATOM 778 O O . PRO A 1 101 ? 20.563 -1.979 -28.200 1.00 57.62 101 PRO A O 1
ATOM 781 N N . ALA A 1 102 ? 19.707 -0.207 -29.280 1.00 55.41 102 ALA A N 1
ATOM 782 C CA . ALA A 1 102 ? 19.815 0.761 -28.197 1.00 55.41 102 ALA A CA 1
ATOM 783 C C . ALA A 1 102 ? 18.854 0.496 -27.022 1.00 55.41 102 ALA A C 1
ATOM 785 O O . ALA A 1 102 ? 19.295 0.592 -25.887 1.00 55.41 102 ALA A O 1
ATOM 786 N N . GLN A 1 103 ? 17.589 0.129 -27.258 1.00 56.50 103 GLN A N 1
ATOM 787 C CA . GLN A 1 103 ? 16.628 -0.254 -26.212 1.00 56.50 103 GLN A CA 1
ATOM 788 C C . GLN A 1 103 ? 16.979 -1.593 -25.568 1.00 56.50 103 GLN A C 1
ATOM 790 O O . GLN A 1 103 ? 17.039 -1.662 -24.351 1.00 56.50 103 GLN A O 1
ATOM 795 N N . ALA A 1 104 ? 17.316 -2.623 -26.347 1.00 57.97 104 ALA A N 1
ATOM 796 C CA . ALA A 1 104 ? 17.740 -3.908 -25.783 1.00 57.97 104 ALA A CA 1
ATOM 797 C C . ALA A 1 104 ? 19.050 -3.769 -24.986 1.00 57.97 104 ALA A C 1
ATOM 799 O O . ALA A 1 104 ? 19.214 -4.372 -23.928 1.00 57.97 104 ALA A O 1
ATOM 800 N N . LYS A 1 105 ? 19.972 -2.916 -25.455 1.00 56.53 105 LYS A N 1
ATOM 801 C CA . LYS A 1 105 ? 21.190 -2.557 -24.725 1.00 56.53 105 LYS A CA 1
ATOM 802 C C . LYS A 1 105 ? 20.907 -1.633 -23.546 1.00 56.53 105 LYS A C 1
ATOM 804 O O . LYS A 1 105 ? 21.655 -1.721 -22.591 1.00 56.53 105 LYS A O 1
ATOM 809 N N . ALA A 1 106 ? 19.872 -0.795 -23.562 1.00 55.88 106 ALA A N 1
ATOM 810 C CA . ALA A 1 106 ? 19.467 0.028 -22.422 1.00 55.88 106 ALA A CA 1
ATOM 811 C C . ALA A 1 106 ? 18.793 -0.822 -21.341 1.00 55.88 106 ALA A C 1
ATOM 813 O O . ALA A 1 106 ? 19.154 -0.692 -20.184 1.00 55.88 106 ALA A O 1
ATOM 814 N N . GLU A 1 107 ? 17.918 -1.756 -21.709 1.00 54.34 107 GLU A N 1
ATOM 815 C CA . GLU A 1 107 ? 17.304 -2.737 -20.805 1.00 54.34 107 GLU A CA 1
ATOM 816 C C . GLU A 1 107 ? 18.350 -3.714 -20.246 1.00 54.34 107 GLU A C 1
ATOM 818 O O . GLU A 1 107 ? 18.353 -4.022 -19.057 1.00 54.34 107 GLU A O 1
ATOM 823 N N . ALA A 1 108 ? 19.294 -4.172 -21.075 1.00 54.38 108 ALA A N 1
ATOM 824 C CA . ALA A 1 108 ? 20.416 -4.987 -20.618 1.00 54.38 108 ALA A CA 1
ATOM 825 C C . ALA A 1 108 ? 21.408 -4.172 -19.776 1.00 54.38 108 ALA A C 1
ATOM 827 O O . ALA A 1 108 ? 21.838 -4.651 -18.741 1.00 54.38 108 ALA A O 1
ATOM 828 N N . SER A 1 109 ? 21.733 -2.930 -20.146 1.00 53.59 109 SER A N 1
ATOM 829 C CA . SER A 1 109 ? 22.574 -2.042 -19.324 1.00 53.59 109 SER A CA 1
ATOM 830 C C . SER A 1 109 ? 21.883 -1.655 -18.019 1.00 53.59 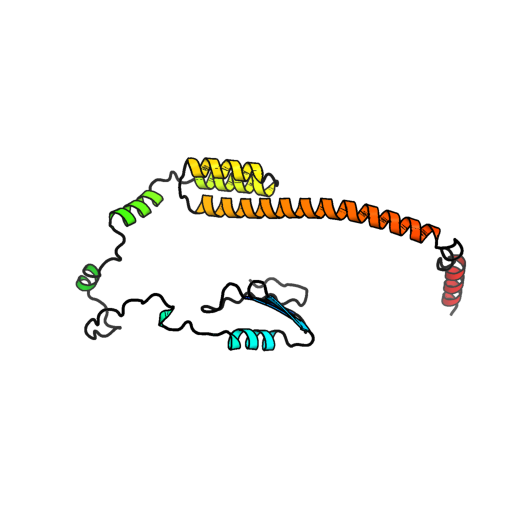109 SER A C 1
ATOM 832 O O . SER A 1 109 ? 22.564 -1.523 -17.018 1.00 53.59 109 SER A O 1
ATOM 834 N N . GLN A 1 110 ? 20.552 -1.546 -17.984 1.00 54.22 110 GLN A N 1
ATOM 835 C CA . GLN A 1 110 ? 19.782 -1.387 -16.745 1.00 54.22 110 GLN A CA 1
ATOM 836 C C . GLN A 1 110 ? 19.902 -2.627 -15.851 1.00 54.22 110 GLN A C 1
ATOM 838 O O . GLN A 1 110 ? 19.996 -2.484 -14.640 1.00 54.22 110 GLN A O 1
ATOM 843 N N . ARG A 1 111 ? 19.987 -3.833 -16.432 1.00 51.84 111 ARG A N 1
ATOM 844 C CA . ARG A 1 111 ? 20.267 -5.082 -15.694 1.00 51.84 111 ARG A CA 1
ATOM 845 C C . ARG A 1 111 ? 21.746 -5.261 -15.319 1.00 51.84 111 ARG A C 1
ATOM 847 O O . ARG A 1 111 ? 22.038 -5.957 -14.357 1.00 51.84 111 ARG A O 1
ATOM 854 N N . LEU A 1 112 ? 22.673 -4.678 -16.085 1.00 47.31 112 LEU A N 1
ATOM 855 C CA . LEU A 1 112 ? 24.130 -4.790 -15.899 1.00 47.31 112 LEU A CA 1
ATOM 856 C C . LEU A 1 112 ? 24.762 -3.605 -15.141 1.00 47.31 112 LEU A C 1
ATOM 858 O O . LEU A 1 112 ? 25.938 -3.678 -14.797 1.00 47.31 112 LEU A O 1
ATOM 862 N N . SER A 1 113 ? 24.020 -2.526 -14.876 1.00 46.88 113 SER A N 1
ATOM 863 C CA . SER A 1 113 ? 24.486 -1.340 -14.135 1.00 46.88 113 SER A CA 1
ATOM 864 C C . SER A 1 113 ? 24.222 -1.436 -12.626 1.00 46.88 113 SER A C 1
ATOM 866 O O . SER A 1 113 ? 24.193 -0.411 -11.945 1.00 46.88 113 SER A O 1
ATOM 868 N N . MET A 1 114 ? 24.033 -2.642 -12.092 1.00 49.97 114 MET A N 1
ATOM 869 C CA . MET A 1 114 ? 23.832 -2.858 -10.663 1.00 49.97 114 MET A CA 1
ATOM 870 C C . MET A 1 114 ? 25.053 -3.530 -10.029 1.00 49.97 114 MET A C 1
ATOM 872 O O . MET A 1 114 ? 25.444 -4.615 -10.472 1.00 49.97 114 MET A O 1
ATOM 876 N N . PRO A 1 115 ? 25.629 -2.963 -8.955 1.00 56.06 115 PRO A N 1
ATOM 877 C CA . PRO A 1 115 ? 26.119 -3.808 -7.882 1.00 56.06 115 PRO A CA 1
ATOM 878 C C . PRO A 1 115 ? 24.901 -4.554 -7.297 1.00 56.06 115 PRO A C 1
ATOM 880 O O . PRO A 1 115 ? 23.928 -3.907 -6.916 1.00 56.06 115 PRO A O 1
ATOM 883 N N . PRO A 1 116 ? 24.891 -5.896 -7.279 1.00 53.47 116 PRO A N 1
ATOM 884 C CA . PRO A 1 116 ? 23.793 -6.644 -6.674 1.00 53.47 116 PRO A CA 1
ATOM 885 C C . PRO A 1 116 ? 23.744 -6.318 -5.176 1.00 53.47 116 PRO A C 1
ATOM 887 O O . PRO A 1 116 ? 24.740 -6.547 -4.489 1.00 53.47 116 PRO A O 1
ATOM 890 N N . GLY A 1 117 ? 22.627 -5.779 -4.680 1.00 68.00 117 GLY A N 1
ATOM 891 C CA . GLY A 1 117 ? 22.380 -5.624 -3.246 1.00 68.00 117 GLY A CA 1
ATOM 892 C C . GLY A 1 117 ? 21.999 -4.223 -2.772 1.00 68.00 117 GLY A C 1
ATOM 893 O O . GLY A 1 117 ? 21.243 -4.133 -1.821 1.00 68.00 117 GLY A O 1
ATOM 894 N N . GLU A 1 118 ? 22.455 -3.129 -3.390 1.00 80.44 118 GLU A N 1
ATOM 895 C CA . GLU A 1 118 ? 22.249 -1.789 -2.794 1.00 80.44 118 GLU A CA 1
ATOM 896 C C . GLU A 1 118 ? 20.773 -1.360 -2.797 1.00 80.44 118 GLU A C 1
ATOM 898 O O . GLU A 1 118 ? 20.256 -0.850 -1.804 1.00 80.44 118 GLU A O 1
ATOM 903 N N . VAL A 1 119 ? 20.059 -1.606 -3.899 1.00 85.00 119 VAL A N 1
ATOM 904 C CA . VAL A 1 119 ? 18.627 -1.286 -3.973 1.00 85.00 119 VAL A CA 1
ATOM 905 C C . VAL A 1 119 ? 17.815 -2.271 -3.143 1.00 85.00 119 VAL A C 1
ATOM 907 O O . VAL A 1 119 ? 16.862 -1.860 -2.490 1.00 85.00 119 VAL A O 1
ATOM 910 N N . GLU A 1 120 ? 18.184 -3.550 -3.139 1.00 87.00 120 GLU A N 1
ATOM 911 C CA . GLU A 1 120 ? 17.549 -4.549 -2.282 1.00 87.00 120 GLU A CA 1
ATOM 912 C C . GLU A 1 120 ? 17.710 -4.204 -0.793 1.00 87.00 120 GLU A C 1
ATOM 914 O O . GLU A 1 120 ? 16.733 -4.249 -0.055 1.00 87.00 120 GLU A O 1
ATOM 919 N N . GLU A 1 121 ? 18.893 -3.756 -0.366 1.00 88.00 121 GLU A N 1
ATOM 920 C CA . GLU A 1 121 ? 19.157 -3.284 0.998 1.00 88.00 121 GLU A CA 1
ATOM 921 C C . GLU A 1 121 ? 18.305 -2.058 1.349 1.00 88.00 121 GLU A C 1
ATOM 923 O O . GLU A 1 121 ? 17.708 -2.004 2.423 1.00 88.00 121 GLU A O 1
ATOM 928 N N . LEU A 1 122 ? 18.195 -1.081 0.442 1.00 90.62 122 LEU A N 1
ATOM 929 C CA . LEU A 1 122 ? 17.330 0.086 0.644 1.00 90.62 122 LEU A CA 1
ATOM 930 C C . LEU A 1 122 ? 15.851 -0.308 0.765 1.00 90.62 122 LEU A C 1
ATOM 932 O O . LEU A 1 122 ? 15.126 0.261 1.583 1.00 90.62 122 LEU A O 1
ATOM 936 N N . LEU A 1 123 ? 15.400 -1.288 -0.023 1.00 92.31 123 LEU A N 1
ATOM 937 C CA . LEU A 1 123 ? 14.038 -1.812 0.058 1.00 92.31 123 LEU A CA 1
ATOM 938 C C . LEU A 1 123 ? 13.804 -2.552 1.383 1.00 92.31 123 LEU A C 1
ATOM 940 O O . LEU A 1 123 ? 12.820 -2.254 2.060 1.00 92.31 123 LEU A O 1
ATOM 944 N N . ASP A 1 124 ? 14.728 -3.410 1.809 1.00 92.00 124 ASP A N 1
ATOM 945 C CA . ASP A 1 124 ? 14.649 -4.127 3.088 1.00 92.00 124 ASP A CA 1
ATOM 946 C C . ASP A 1 124 ? 14.620 -3.160 4.286 1.00 92.00 124 ASP A C 1
ATOM 948 O O . ASP A 1 124 ? 13.847 -3.329 5.235 1.00 92.00 124 ASP A O 1
ATOM 952 N N . VAL A 1 125 ? 15.430 -2.098 4.248 1.00 93.81 125 VAL A N 1
ATOM 953 C CA . VAL A 1 125 ? 15.418 -1.058 5.286 1.00 93.81 125 VAL A CA 1
ATOM 954 C C . VAL A 1 125 ? 14.105 -0.266 5.252 1.00 93.81 125 VAL A C 1
ATOM 956 O O . VAL A 1 125 ? 13.556 0.063 6.307 1.00 93.81 125 VAL A O 1
ATOM 959 N N . SER A 1 126 ? 13.541 -0.006 4.068 1.00 94.06 126 SER A N 1
ATOM 960 C CA . SER A 1 126 ? 12.222 0.629 3.952 1.00 94.06 126 SER A CA 1
ATOM 961 C C . SER A 1 126 ? 11.101 -0.234 4.552 1.00 94.06 126 SER A C 1
ATOM 963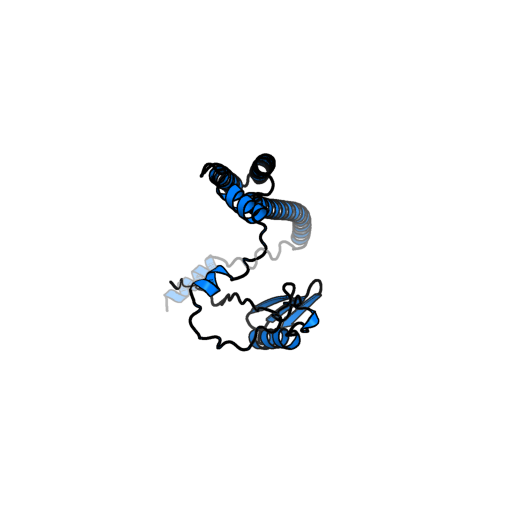 O O . SER A 1 126 ? 10.214 0.292 5.229 1.00 94.06 126 SER A O 1
ATOM 965 N N . ASP A 1 127 ? 11.179 -1.559 4.392 1.00 94.44 127 ASP A N 1
ATOM 966 C CA . ASP A 1 127 ? 10.253 -2.521 4.996 1.00 94.44 127 ASP A CA 1
ATOM 967 C C . ASP A 1 127 ? 10.332 -2.522 6.519 1.00 94.44 127 ASP A C 1
ATOM 969 O O . ASP A 1 127 ? 9.310 -2.555 7.210 1.00 94.44 127 ASP A O 1
ATOM 973 N N . PHE A 1 128 ? 11.543 -2.414 7.058 1.00 96.19 128 PHE A N 1
ATOM 974 C CA . PHE A 1 128 ? 11.747 -2.273 8.491 1.00 96.19 128 PHE A CA 1
ATOM 975 C C . PHE A 1 128 ? 11.062 -1.015 9.050 1.00 96.19 128 PHE A C 1
ATOM 977 O O . PHE A 1 128 ? 10.382 -1.090 10.076 1.00 96.19 128 PHE A O 1
ATOM 984 N N . PHE A 1 129 ? 11.174 0.127 8.365 1.00 95.25 129 PHE A N 1
ATOM 985 C CA . PHE A 1 129 ? 10.494 1.357 8.782 1.00 95.25 129 PHE A CA 1
ATOM 986 C C . PHE A 1 129 ? 8.968 1.235 8.720 1.00 95.25 129 PHE A C 1
ATOM 988 O O . PHE A 1 129 ? 8.280 1.669 9.648 1.00 95.25 129 PHE A O 1
ATOM 995 N N . LEU A 1 130 ? 8.431 0.593 7.679 1.00 93.12 130 LEU A N 1
ATOM 996 C CA . LEU A 1 130 ? 6.998 0.317 7.569 1.00 93.12 130 LEU A CA 1
ATOM 997 C C . LEU A 1 130 ? 6.490 -0.565 8.711 1.00 93.12 130 LEU A C 1
ATOM 999 O O . LEU A 1 130 ? 5.469 -0.243 9.319 1.00 93.12 130 LEU A O 1
ATOM 1003 N N . ALA A 1 131 ? 7.219 -1.630 9.052 1.00 92.94 131 ALA A N 1
ATOM 1004 C CA . ALA A 1 131 ? 6.867 -2.519 10.158 1.00 92.94 131 ALA A CA 1
ATOM 1005 C C . ALA A 1 131 ? 6.825 -1.795 11.517 1.00 92.94 131 ALA A C 1
ATOM 1007 O O . ALA A 1 131 ? 6.064 -2.181 12.403 1.00 92.94 131 ALA A O 1
ATOM 1008 N N . GLN A 1 132 ? 7.610 -0.726 11.681 1.00 94.12 132 GLN A N 1
ATOM 1009 C CA . GLN A 1 132 ? 7.606 0.127 12.874 1.00 94.12 132 GLN A CA 1
ATOM 1010 C C . GLN A 1 132 ? 6.564 1.257 12.826 1.00 94.12 132 GLN A C 1
ATOM 1012 O O . GLN A 1 132 ? 6.441 2.015 13.788 1.00 94.12 132 GLN A O 1
ATOM 1017 N N . GLY A 1 133 ? 5.820 1.397 11.724 1.00 93.44 133 GLY A N 1
ATOM 1018 C CA . GLY A 1 133 ? 4.882 2.501 11.509 1.00 93.44 133 GLY A CA 1
ATOM 1019 C C . GLY A 1 133 ? 5.560 3.844 11.212 1.00 93.44 133 GLY A C 1
ATOM 1020 O O . GLY A 1 133 ? 4.898 4.882 11.223 1.00 93.44 133 GLY A O 1
ATOM 1021 N N . LEU A 1 134 ? 6.864 3.846 10.922 1.00 95.50 134 LEU A N 1
ATOM 1022 C CA . LEU A 1 134 ? 7.650 5.029 10.559 1.00 95.50 134 LEU A CA 1
ATOM 1023 C C . LEU A 1 134 ? 7.505 5.324 9.059 1.00 95.50 134 LEU A C 1
ATOM 1025 O O . LEU A 1 134 ? 8.463 5.303 8.289 1.00 95.50 134 LEU A O 1
ATOM 1029 N N . ILE A 1 135 ? 6.266 5.584 8.641 1.00 95.25 135 ILE A N 1
ATOM 1030 C CA . ILE A 1 135 ? 5.896 5.711 7.225 1.00 95.25 135 ILE A CA 1
ATOM 1031 C C . ILE A 1 135 ? 6.579 6.918 6.564 1.00 95.25 135 ILE A C 1
ATOM 1033 O O . ILE A 1 135 ? 7.012 6.838 5.415 1.00 95.25 135 ILE A O 1
ATOM 1037 N N . ASP A 1 136 ? 6.722 8.029 7.290 1.00 94.31 136 ASP A N 1
ATOM 1038 C CA . ASP A 1 136 ? 7.365 9.237 6.766 1.00 94.31 136 ASP A CA 1
ATOM 1039 C C . ASP A 1 136 ? 8.862 9.029 6.478 1.00 94.31 136 ASP A C 1
ATOM 1041 O O . ASP A 1 136 ? 9.350 9.521 5.458 1.00 94.31 136 ASP A O 1
ATOM 1045 N N . GLU A 1 137 ? 9.557 8.258 7.323 1.00 95.69 137 GLU A N 1
ATOM 1046 C CA . GLU A 1 137 ? 10.977 7.912 7.156 1.00 95.69 137 GLU A CA 1
ATOM 1047 C C . GLU A 1 137 ? 11.178 6.960 5.973 1.00 95.69 137 GLU A C 1
ATOM 1049 O O . GLU A 1 137 ? 12.013 7.217 5.103 1.00 95.69 137 GLU A O 1
ATOM 1054 N N . ALA A 1 138 ? 10.346 5.913 5.876 1.00 95.50 138 ALA A N 1
ATOM 1055 C CA . ALA A 1 138 ? 10.350 4.992 4.738 1.00 95.50 138 ALA A CA 1
ATOM 1056 C C . ALA A 1 138 ? 10.168 5.747 3.411 1.00 95.50 138 ALA A C 1
ATOM 1058 O O . ALA A 1 138 ? 10.892 5.522 2.440 1.00 95.50 138 ALA A O 1
ATOM 1059 N N . ARG A 1 139 ? 9.225 6.697 3.378 1.00 95.19 139 ARG A N 1
ATOM 1060 C CA . ARG A 1 139 ? 8.961 7.528 2.201 1.00 95.19 139 ARG A CA 1
ATOM 1061 C C . ARG A 1 139 ? 10.153 8.413 1.848 1.00 95.19 139 ARG A C 1
ATOM 1063 O O . ARG A 1 139 ? 10.504 8.499 0.675 1.00 95.19 139 ARG A O 1
ATOM 1070 N N . MET A 1 140 ? 10.752 9.084 2.832 1.00 94.69 140 MET A N 1
ATOM 1071 C CA . MET A 1 140 ? 11.880 9.989 2.599 1.00 94.69 140 MET A CA 1
ATOM 1072 C C . MET A 1 140 ? 13.089 9.234 2.039 1.00 94.69 140 MET A C 1
ATOM 1074 O O . MET A 1 140 ? 13.671 9.665 1.046 1.00 94.69 140 MET A O 1
ATOM 1078 N N . MET A 1 141 ? 13.400 8.068 2.611 1.00 93.50 141 MET A N 1
ATOM 1079 C CA . MET A 1 141 ? 14.461 7.188 2.124 1.00 93.50 141 MET A CA 1
ATOM 1080 C C . MET A 1 141 ? 14.227 6.752 0.672 1.00 93.50 141 MET A C 1
ATOM 1082 O O . MET A 1 141 ? 15.133 6.841 -0.151 1.00 93.50 141 MET A O 1
ATOM 1086 N N . LEU A 1 142 ? 13.011 6.316 0.328 1.00 93.12 142 LEU A N 1
ATOM 1087 C CA . LEU A 1 142 ? 12.698 5.875 -1.036 1.00 93.12 142 LEU A CA 1
ATOM 1088 C C . LEU A 1 142 ? 12.712 7.027 -2.052 1.00 93.12 142 LEU A C 1
ATOM 1090 O O . LEU A 1 142 ? 13.065 6.811 -3.209 1.00 93.12 142 LEU A O 1
ATOM 1094 N N . GLN A 1 143 ? 12.359 8.250 -1.646 1.00 93.81 143 GLN A N 1
ATOM 1095 C CA . GLN A 1 143 ? 12.461 9.442 -2.500 1.00 93.81 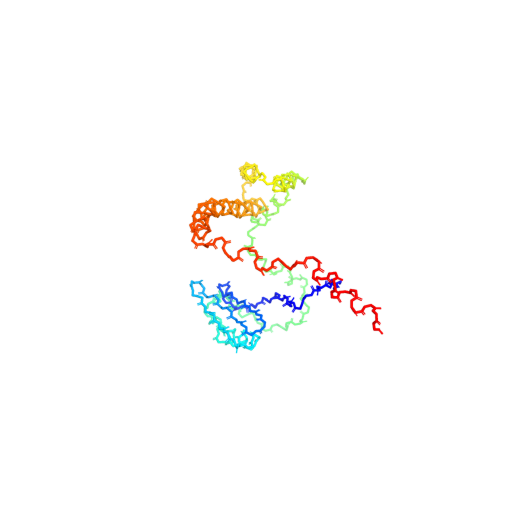143 GLN A CA 1
ATOM 1096 C C . GLN A 1 143 ? 13.919 9.836 -2.773 1.00 93.81 143 GLN A C 1
ATOM 1098 O O . GLN A 1 143 ? 14.258 10.211 -3.900 1.00 93.81 143 GLN A O 1
ATOM 1103 N N . ASP A 1 144 ? 14.787 9.720 -1.768 1.00 92.81 144 ASP A N 1
ATOM 1104 C CA . ASP A 1 144 ? 16.229 9.917 -1.935 1.00 92.81 144 ASP A CA 1
ATOM 1105 C C . ASP A 1 144 ? 16.823 8.834 -2.852 1.00 92.81 144 ASP A C 1
ATOM 1107 O O . ASP A 1 144 ? 17.487 9.140 -3.845 1.00 92.81 144 ASP A O 1
ATOM 1111 N N . ALA A 1 145 ? 16.445 7.570 -2.632 1.00 90.75 145 ALA A N 1
ATOM 1112 C CA . ALA A 1 145 ? 16.830 6.453 -3.491 1.00 90.75 145 ALA A CA 1
ATOM 1113 C C . ALA A 1 145 ? 16.343 6.627 -4.941 1.00 90.75 145 ALA A C 1
ATOM 1115 O O . ALA A 1 145 ? 17.067 6.302 -5.878 1.00 90.75 145 ALA A O 1
ATOM 1116 N N . LEU A 1 146 ? 15.150 7.187 -5.162 1.00 90.38 146 LEU A N 1
ATOM 1117 C CA . LEU A 1 146 ? 14.644 7.494 -6.504 1.00 90.38 146 LEU A CA 1
ATOM 1118 C C . LEU A 1 146 ? 15.436 8.626 -7.178 1.00 90.38 146 LEU A C 1
ATOM 1120 O O . LEU A 1 146 ? 15.576 8.636 -8.402 1.00 90.38 146 LEU A O 1
ATOM 1124 N N . SER A 1 147 ? 15.970 9.561 -6.390 1.00 89.31 147 SER A N 1
ATOM 1125 C CA . SER A 1 147 ? 16.846 10.630 -6.882 1.00 89.31 147 SER A CA 1
ATOM 1126 C C . SER A 1 147 ? 18.205 10.076 -7.323 1.00 89.31 147 SER A C 1
ATOM 1128 O O . SER A 1 147 ? 18.734 10.498 -8.352 1.00 89.31 147 SER A O 1
ATOM 1130 N N . ALA A 1 148 ? 18.738 9.093 -6.589 1.00 87.50 148 ALA A N 1
ATOM 1131 C CA . ALA A 1 148 ? 19.944 8.354 -6.963 1.00 87.50 148 ALA A CA 1
ATOM 1132 C C . ALA A 1 148 ? 19.707 7.376 -8.135 1.00 87.50 148 ALA A C 1
ATOM 1134 O O . ALA A 1 148 ? 20.588 7.186 -8.977 1.00 87.50 148 ALA A O 1
ATOM 1135 N N . HIS A 1 149 ? 18.505 6.797 -8.227 1.00 85.75 149 HIS A N 1
ATOM 1136 C CA . HIS A 1 149 ? 18.130 5.763 -9.197 1.00 85.75 149 HIS A CA 1
ATOM 1137 C C . HIS A 1 149 ? 16.820 6.111 -9.936 1.00 85.75 149 HIS A C 1
ATOM 1139 O O . HIS A 1 149 ? 15.765 5.512 -9.683 1.00 85.75 149 HIS A O 1
ATOM 1145 N N . PRO A 1 150 ? 16.858 7.060 -10.891 1.00 87.62 150 PRO A N 1
ATOM 1146 C CA . PRO A 1 150 ? 15.660 7.515 -11.584 1.00 87.62 150 PRO A CA 1
ATOM 1147 C C . PRO A 1 150 ? 15.028 6.395 -12.423 1.00 87.62 150 PRO A C 1
ATOM 1149 O O . PRO A 1 150 ? 15.678 5.778 -13.266 1.00 87.62 150 PRO A O 1
ATOM 1152 N N . GLY A 1 151 ? 13.728 6.159 -12.219 1.00 82.88 151 GLY A N 1
ATOM 1153 C CA . GLY A 1 151 ? 12.941 5.204 -13.008 1.00 82.88 151 GLY A CA 1
ATOM 1154 C C . GLY A 1 151 ? 13.057 3.739 -12.578 1.00 82.88 151 GLY A C 1
ATOM 1155 O O . GLY A 1 151 ? 12.606 2.864 -13.316 1.00 82.88 151 GLY A O 1
ATOM 1156 N N . HIS A 1 152 ? 13.623 3.448 -11.401 1.00 85.88 152 HIS A N 1
ATOM 1157 C CA . HIS A 1 152 ? 13.710 2.072 -10.911 1.00 85.88 152 HIS A CA 1
ATOM 1158 C C . HIS A 1 152 ? 12.311 1.496 -10.587 1.00 85.88 152 HIS A C 1
ATOM 1160 O O . HIS A 1 152 ? 11.589 2.084 -9.773 1.00 85.88 152 HIS A O 1
ATOM 1166 N N . PRO A 1 153 ? 11.892 0.362 -11.186 1.00 88.50 153 PRO A N 1
ATOM 1167 C CA . PRO A 1 153 ? 10.522 -0.139 -11.056 1.00 88.50 153 PRO A CA 1
ATOM 1168 C C . PRO A 1 153 ? 10.171 -0.530 -9.615 1.00 88.50 153 PRO A C 1
ATOM 1170 O O . PRO A 1 153 ? 9.132 -0.107 -9.118 1.00 88.50 153 PRO A O 1
ATOM 1173 N N . LEU A 1 154 ? 11.070 -1.225 -8.906 1.00 89.69 154 LEU A N 1
ATOM 1174 C CA . LEU A 1 154 ? 10.808 -1.686 -7.534 1.00 89.69 154 LEU A CA 1
ATOM 1175 C C . LEU A 1 154 ? 10.697 -0.534 -6.525 1.00 89.69 154 LEU A C 1
ATOM 1177 O O . LEU A 1 154 ? 9.872 -0.593 -5.622 1.00 89.69 154 LEU A O 1
ATOM 1181 N N . ILE A 1 155 ? 11.484 0.538 -6.700 1.00 91.31 155 ILE A N 1
ATOM 1182 C CA . ILE A 1 155 ? 11.425 1.712 -5.810 1.00 91.31 155 ILE A CA 1
ATOM 1183 C C . ILE A 1 155 ? 10.094 2.439 -6.020 1.00 91.31 155 ILE A C 1
ATOM 1185 O O . ILE A 1 155 ? 9.442 2.820 -5.055 1.00 91.31 155 ILE A O 1
ATOM 1189 N N . ASN A 1 156 ? 9.649 2.578 -7.273 1.00 92.06 156 ASN A N 1
ATOM 1190 C CA . ASN A 1 156 ? 8.349 3.174 -7.583 1.00 92.06 156 ASN A CA 1
ATOM 1191 C C . ASN A 1 156 ? 7.177 2.337 -7.059 1.00 92.06 156 ASN A C 1
ATOM 1193 O O . ASN A 1 156 ? 6.201 2.895 -6.559 1.00 92.06 156 ASN A O 1
ATOM 1197 N N . ASP A 1 157 ? 7.253 1.011 -7.186 1.00 93.12 157 ASP A N 1
ATOM 1198 C CA . ASP A 1 157 ? 6.238 0.108 -6.644 1.00 93.12 157 ASP A CA 1
ATOM 1199 C C . ASP A 1 157 ? 6.170 0.222 -5.118 1.00 93.12 157 ASP A C 1
ATOM 1201 O O . ASP A 1 157 ? 5.079 0.378 -4.566 1.00 93.12 157 ASP A O 1
ATOM 1205 N N . LYS A 1 158 ? 7.327 0.250 -4.446 1.00 93.00 158 LYS A N 1
ATOM 1206 C CA . LYS A 1 158 ? 7.384 0.381 -2.991 1.00 93.00 158 LYS A CA 1
ATOM 1207 C C . LYS A 1 158 ? 6.906 1.743 -2.499 1.00 93.00 158 LYS A C 1
ATOM 1209 O O . LYS A 1 158 ? 6.171 1.825 -1.522 1.00 93.00 158 LYS A O 1
ATOM 1214 N N . LEU A 1 159 ? 7.256 2.817 -3.202 1.00 95.00 159 LEU A N 1
ATOM 1215 C CA . LEU A 1 159 ? 6.810 4.167 -2.870 1.00 95.00 159 LEU A CA 1
ATOM 1216 C C . LEU A 1 159 ? 5.280 4.293 -2.960 1.00 95.00 159 LEU A C 1
ATOM 1218 O O . LEU A 1 159 ? 4.674 4.888 -2.073 1.00 95.00 159 LEU A O 1
ATOM 1222 N N . ARG A 1 160 ? 4.640 3.644 -3.945 1.00 94.12 160 ARG A N 1
ATOM 1223 C CA . ARG A 1 160 ? 3.168 3.551 -4.019 1.00 94.12 160 ARG A CA 1
ATOM 1224 C C . ARG A 1 160 ? 2.558 2.808 -2.828 1.00 94.12 160 ARG A C 1
ATOM 1226 O O . ARG A 1 160 ? 1.505 3.204 -2.334 1.00 94.12 160 ARG A O 1
ATOM 1233 N N . GLU A 1 161 ? 3.199 1.741 -2.359 1.00 93.56 161 GLU A N 1
ATOM 1234 C CA . GLU A 1 161 ? 2.756 1.007 -1.167 1.00 93.56 161 GLU A CA 1
ATOM 1235 C C . GLU A 1 161 ? 2.846 1.877 0.097 1.00 93.56 161 GLU A C 1
ATOM 1237 O O . GLU A 1 161 ? 1.890 1.953 0.872 1.00 93.56 161 GLU A O 1
ATOM 1242 N N . VAL A 1 162 ? 3.961 2.593 0.272 1.00 94.50 162 VAL A N 1
ATOM 1243 C CA . VAL A 1 162 ? 4.171 3.520 1.395 1.00 94.50 162 VAL A CA 1
ATOM 1244 C C . VAL A 1 162 ? 3.151 4.661 1.369 1.00 94.50 162 VAL A C 1
ATOM 1246 O O . VAL A 1 162 ? 2.614 5.027 2.413 1.00 94.50 162 VAL A O 1
ATOM 1249 N N . GLU A 1 163 ? 2.833 5.206 0.193 1.00 93.44 163 GLU A N 1
ATOM 1250 C CA . GLU A 1 163 ? 1.792 6.229 0.036 1.00 93.44 163 GLU A CA 1
ATOM 1251 C C . GLU A 1 163 ? 0.410 5.712 0.443 1.00 93.44 163 GLU A C 1
ATOM 1253 O O . GLU A 1 163 ? -0.318 6.403 1.159 1.00 93.44 163 GLU A O 1
ATOM 1258 N N . PHE A 1 164 ? 0.064 4.482 0.055 1.00 92.25 164 PHE A N 1
ATOM 1259 C CA . PHE A 1 164 ? -1.184 3.852 0.478 1.00 92.25 164 PHE A CA 1
ATOM 1260 C C . PHE A 1 164 ? -1.235 3.673 2.002 1.00 92.25 164 PHE A C 1
ATOM 1262 O O . PHE A 1 164 ? -2.240 4.004 2.635 1.00 92.25 164 PHE A O 1
ATOM 1269 N N . ALA A 1 165 ? -0.136 3.218 2.610 1.00 90.19 165 ALA A N 1
ATOM 1270 C CA . ALA A 1 165 ? -0.027 3.074 4.058 1.00 90.19 165 ALA A CA 1
ATOM 1271 C C . ALA A 1 165 ? -0.140 4.429 4.784 1.00 90.19 165 ALA A C 1
ATOM 1273 O O . ALA A 1 165 ? -0.845 4.537 5.790 1.00 90.19 165 ALA A O 1
ATOM 1274 N N . ALA A 1 166 ? 0.481 5.486 4.249 1.00 90.19 166 ALA A N 1
ATOM 1275 C CA . ALA A 1 166 ? 0.368 6.845 4.778 1.00 90.19 166 ALA A CA 1
ATOM 1276 C C . ALA A 1 166 ? -1.080 7.347 4.733 1.00 90.19 166 ALA A C 1
ATOM 1278 O O . ALA A 1 166 ? -1.569 7.952 5.688 1.00 90.19 166 ALA A O 1
ATOM 1279 N N . GLN A 1 167 ? -1.782 7.070 3.634 1.00 89.38 167 GLN A N 1
ATOM 1280 C CA . GLN A 1 167 ? -3.163 7.489 3.439 1.00 89.38 167 GLN A CA 1
ATOM 1281 C C . GLN A 1 167 ? -4.120 6.737 4.371 1.00 89.38 167 GLN A C 1
ATOM 1283 O O . GLN A 1 167 ? -4.987 7.362 4.980 1.00 89.38 167 GLN A O 1
ATOM 1288 N N . ALA A 1 168 ? -3.915 5.432 4.562 1.00 87.75 168 ALA A N 1
ATOM 1289 C CA . ALA A 1 168 ? -4.665 4.633 5.529 1.00 87.75 168 ALA A CA 1
ATOM 1290 C C . ALA A 1 168 ? -4.427 5.110 6.976 1.00 87.75 168 ALA A C 1
ATOM 1292 O O . ALA A 1 168 ? -5.376 5.241 7.755 1.00 87.75 168 ALA A O 1
ATOM 1293 N N . ALA A 1 169 ? -3.180 5.435 7.333 1.00 85.81 169 ALA A N 1
ATOM 1294 C CA . ALA A 1 169 ? -2.842 5.978 8.648 1.00 85.81 169 ALA A CA 1
ATOM 1295 C C . ALA A 1 169 ? -3.476 7.360 8.882 1.00 85.81 169 ALA A C 1
ATOM 1297 O O . ALA A 1 169 ? -4.009 7.625 9.960 1.00 85.81 169 ALA A O 1
ATOM 1298 N N . ALA A 1 170 ? -3.472 8.229 7.868 1.00 84.81 170 ALA A N 1
ATOM 1299 C CA . ALA A 1 170 ? -4.118 9.537 7.931 1.00 84.81 170 ALA A CA 1
ATOM 1300 C C . ALA A 1 170 ? -5.646 9.426 8.054 1.00 84.81 170 ALA A C 1
ATOM 1302 O O . ALA A 1 170 ? -6.241 10.128 8.867 1.00 84.81 170 ALA A O 1
ATOM 1303 N N . GLN A 1 171 ? -6.274 8.519 7.298 1.00 83.75 171 GLN A N 1
ATOM 1304 C CA . GLN A 1 171 ? -7.709 8.243 7.406 1.00 83.75 171 GLN A CA 1
ATOM 1305 C C . GLN A 1 171 ? -8.076 7.734 8.799 1.00 83.75 171 GLN A C 1
ATOM 1307 O O . GLN A 1 171 ? -9.013 8.252 9.393 1.00 83.75 171 GLN A O 1
ATOM 1312 N N . SER A 1 172 ? -7.294 6.796 9.343 1.00 82.69 172 SER A N 1
ATOM 1313 C CA . SER A 1 172 ? -7.513 6.242 10.684 1.00 82.69 172 SER A CA 1
ATOM 1314 C C . SER A 1 172 ? -7.442 7.317 11.771 1.00 82.69 172 SER A C 1
ATOM 1316 O O . SER A 1 172 ? -8.297 7.354 12.653 1.00 82.69 172 SER A O 1
ATOM 1318 N N . ARG A 1 173 ? -6.461 8.228 11.687 1.00 81.44 173 ARG A N 1
ATOM 1319 C CA . ARG A 1 173 ? -6.346 9.376 12.603 1.00 81.44 173 ARG A CA 1
ATOM 1320 C C . ARG A 1 173 ? -7.539 10.325 12.480 1.00 81.44 173 ARG A C 1
ATOM 1322 O O . ARG A 1 173 ? -8.119 10.691 13.492 1.00 81.44 173 ARG A O 1
ATOM 1329 N N . ALA A 1 174 ? -7.948 10.655 11.255 1.00 75.00 174 ALA A N 1
ATOM 1330 C CA . ALA A 1 174 ? -9.093 11.532 11.026 1.00 75.00 174 ALA A CA 1
ATOM 1331 C C . ALA A 1 174 ? -10.409 10.937 11.559 1.00 75.00 174 ALA A C 1
ATOM 1333 O O . ALA A 1 174 ? -11.220 11.667 12.114 1.00 75.00 174 ALA A O 1
ATOM 1334 N N . SER A 1 175 ? -10.625 9.623 11.432 1.00 73.56 175 SER A N 1
ATOM 1335 C CA . SER A 1 175 ? -11.792 8.961 12.034 1.00 73.56 175 SER A CA 1
ATOM 1336 C C . SER A 1 175 ? -11.743 8.938 13.564 1.00 73.56 175 SER A C 1
ATOM 1338 O O . SER A 1 175 ? -12.776 9.134 14.190 1.00 73.56 175 SER A O 1
ATOM 1340 N N . GLN A 1 176 ? -10.561 8.769 14.170 1.00 68.56 176 GLN A N 1
ATOM 1341 C CA . GLN A 1 176 ? -10.415 8.810 15.630 1.00 68.56 176 GLN A CA 1
ATOM 1342 C C . GLN A 1 176 ? -10.759 10.185 16.207 1.00 68.56 176 GLN A C 1
ATOM 1344 O O . GLN A 1 176 ? -11.439 10.251 17.226 1.00 68.56 176 GLN A O 1
ATOM 1349 N N . ASP A 1 177 ? -10.342 11.271 15.552 1.00 68.94 177 ASP A N 1
ATOM 1350 C CA . ASP A 1 177 ? -10.686 12.627 15.996 1.00 68.94 177 ASP A CA 1
ATOM 1351 C C . ASP A 1 177 ? -12.208 12.872 15.946 1.00 68.94 177 ASP A C 1
ATOM 1353 O O . ASP A 1 177 ? -12.768 13.482 16.853 1.00 68.94 177 ASP A O 1
ATOM 1357 N N . LEU A 1 178 ? -12.902 12.325 14.938 1.00 63.53 178 LEU A N 1
ATOM 1358 C CA . LEU A 1 178 ? -14.362 12.427 14.815 1.00 63.53 178 LEU A CA 1
ATOM 1359 C C . LEU A 1 178 ? -15.124 11.563 15.839 1.00 63.53 178 LEU A C 1
ATOM 1361 O O . LEU A 1 178 ? -16.207 11.955 16.276 1.00 63.53 178 LEU A O 1
ATOM 1365 N N . ASP A 1 179 ? -14.587 10.399 16.217 1.00 68.88 179 ASP A N 1
ATOM 1366 C CA . ASP A 1 179 ? -15.187 9.516 17.232 1.00 68.88 179 ASP A CA 1
ATOM 1367 C C . ASP A 1 179 ? -15.069 10.099 18.649 1.00 68.88 179 ASP A C 1
ATOM 1369 O O . ASP A 1 179 ? -15.930 9.849 19.496 1.00 68.88 179 ASP A O 1
ATOM 1373 N N . VAL A 1 180 ? -14.026 10.888 18.931 1.00 65.81 180 VAL A N 1
ATOM 1374 C CA . VAL A 1 180 ? -13.862 11.553 20.234 1.00 65.81 180 VAL A CA 1
ATOM 1375 C C . VAL A 1 180 ? -14.948 12.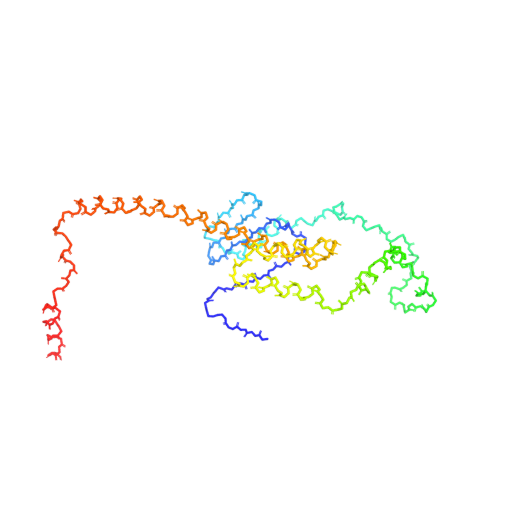606 20.442 1.00 65.81 180 VAL A C 1
ATOM 1377 O O . VAL A 1 180 ? -15.595 12.589 21.489 1.00 65.81 180 VAL A O 1
ATOM 1380 N N . ASP A 1 181 ? -15.210 13.457 19.448 1.00 72.25 181 ASP A N 1
ATOM 1381 C CA . ASP A 1 181 ? -16.274 14.468 19.526 1.00 72.25 181 ASP A CA 1
ATOM 1382 C C . ASP A 1 181 ? -17.654 13.812 19.726 1.00 72.25 181 ASP A C 1
ATOM 1384 O O . ASP A 1 181 ? -18.409 14.204 20.617 1.00 72.25 181 ASP A O 1
ATOM 1388 N N . GLN A 1 182 ? -17.939 12.728 18.995 1.00 76.25 182 GLN A N 1
ATOM 1389 C CA . GLN A 1 182 ? -19.169 11.946 19.178 1.00 76.25 182 GLN A CA 1
ATOM 1390 C C . GLN A 1 182 ? -19.243 11.279 20.554 1.00 76.25 182 GLN A C 1
ATOM 1392 O O . GLN A 1 182 ? -20.322 11.189 21.130 1.00 76.25 182 GLN A O 1
ATOM 1397 N N . SER A 1 183 ? -18.118 10.826 21.114 1.00 79.69 183 SER A N 1
ATOM 1398 C CA . SER A 1 183 ? -18.083 10.210 22.447 1.00 79.69 183 SER A CA 1
ATOM 1399 C C . SER A 1 183 ? -18.472 11.198 23.551 1.00 79.69 183 SER A C 1
ATOM 1401 O O . SER A 1 183 ? -19.134 10.799 24.509 1.00 79.69 183 SER A O 1
ATOM 1403 N N . PHE A 1 184 ? -18.104 12.479 23.423 1.00 80.12 184 PHE A N 1
ATOM 1404 C CA . PHE A 1 184 ? -18.524 13.524 24.363 1.00 80.12 184 PHE A CA 1
ATOM 1405 C C . PHE A 1 184 ? -20.021 13.836 24.247 1.00 80.12 184 PHE A C 1
ATOM 1407 O O . PHE A 1 184 ? -20.694 13.905 25.274 1.00 80.12 184 PHE A O 1
ATOM 1414 N N . GLU A 1 185 ? -20.561 13.932 23.028 1.00 83.31 185 GLU A N 1
ATOM 1415 C CA . GLU A 1 185 ? -22.007 14.102 22.801 1.00 83.31 185 GLU A CA 1
ATOM 1416 C C . GLU A 1 185 ? -22.816 12.912 23.344 1.00 83.31 185 GLU A C 1
ATOM 1418 O O . GLU A 1 185 ? -23.880 13.074 23.945 1.00 83.31 185 GLU A O 1
ATOM 1423 N N . LEU A 1 186 ? -22.299 11.694 23.167 1.00 79.88 186 LEU A N 1
ATOM 1424 C CA . LEU A 1 186 ? -22.940 10.469 23.638 1.00 79.88 186 LEU A CA 1
ATOM 1425 C C . LEU A 1 186 ? -22.895 10.372 25.169 1.00 79.88 186 LEU A C 1
ATOM 1427 O O . LEU A 1 186 ? -23.867 9.922 25.767 1.00 79.88 186 LEU A O 1
ATOM 1431 N N . ALA A 1 187 ? -21.816 10.834 25.809 1.00 84.44 187 ALA A N 1
ATOM 1432 C CA . ALA A 1 187 ? -21.714 10.912 27.266 1.00 84.44 187 ALA A CA 1
ATOM 1433 C C . ALA A 1 187 ? -22.657 11.967 27.871 1.00 84.44 187 ALA A C 1
ATOM 1435 O O . ALA A 1 187 ? -23.267 11.697 28.902 1.00 84.44 187 ALA A O 1
ATOM 1436 N N . GLU A 1 188 ? -22.810 13.132 27.234 1.00 84.62 188 GLU A N 1
ATOM 1437 C CA . GLU A 1 188 ? -23.777 14.161 27.648 1.00 84.62 188 GLU A CA 1
ATOM 1438 C C . GLU A 1 188 ? -25.213 13.634 27.546 1.00 84.62 188 GLU A C 1
ATOM 1440 O O . GLU A 1 188 ? -25.964 13.683 28.519 1.00 84.62 188 GLU A O 1
ATOM 1445 N N . LYS A 1 189 ? -25.553 12.999 26.418 1.00 84.50 189 LYS A N 1
ATOM 1446 C CA . LYS A 1 189 ? -26.855 12.355 26.220 1.00 84.50 189 LYS A CA 1
ATOM 1447 C C . LYS A 1 189 ? -27.119 11.227 27.225 1.00 84.50 189 LYS A C 1
ATOM 1449 O O . LYS A 1 189 ? -28.233 11.096 27.719 1.00 84.50 189 LYS A O 1
ATOM 1454 N N . LEU A 1 190 ? -26.108 10.409 27.530 1.00 82.88 190 LEU A N 1
ATOM 1455 C CA . LEU A 1 190 ? -26.230 9.320 28.502 1.00 82.88 190 LEU A CA 1
ATOM 1456 C C . LEU A 1 190 ? -26.402 9.855 29.933 1.00 82.88 190 LEU A C 1
ATOM 1458 O O . LEU A 1 190 ? -27.107 9.238 30.724 1.00 82.88 190 LEU A O 1
ATOM 1462 N N . ALA A 1 191 ? -25.779 10.990 30.264 1.00 82.12 191 ALA A N 1
ATOM 1463 C CA . ALA A 1 191 ? -25.943 11.650 31.557 1.00 82.12 191 ALA A CA 1
ATOM 1464 C C . ALA A 1 191 ? -27.338 12.280 31.713 1.00 82.12 191 ALA A C 1
ATOM 1466 O O . ALA A 1 191 ? -27.943 12.123 32.769 1.00 82.12 191 ALA A O 1
ATOM 1467 N N . GLU A 1 192 ? -27.875 12.918 30.665 1.00 80.94 192 GLU A N 1
ATOM 1468 C CA . GLU A 1 192 ? -29.264 13.406 30.657 1.00 80.94 192 GLU A CA 1
ATOM 1469 C C . GLU A 1 192 ? -30.275 12.256 30.788 1.00 80.94 192 GLU A C 1
ATOM 1471 O O . GLU A 1 192 ? -31.234 12.364 31.548 1.00 80.94 192 GLU A O 1
ATOM 1476 N N . GLU A 1 193 ? -30.038 11.128 30.111 1.00 73.81 193 GLU A N 1
ATOM 1477 C CA . GLU A 1 193 ? -30.898 9.943 30.216 1.00 73.81 193 GLU A CA 1
ATOM 1478 C C . GLU A 1 193 ? -30.843 9.316 31.620 1.00 73.81 193 GLU A C 1
ATOM 1480 O O . GLU A 1 193 ? -31.875 8.887 32.134 1.00 73.81 193 GLU A O 1
ATOM 1485 N N . PHE A 1 194 ? -29.673 9.312 32.274 1.00 63.38 194 PHE A N 1
ATOM 1486 C CA . PHE A 1 194 ? -29.501 8.803 33.643 1.00 63.38 194 PHE A CA 1
ATOM 1487 C C . PHE A 1 194 ? -30.154 9.676 34.725 1.00 63.38 194 PHE A C 1
ATOM 1489 O O . PHE A 1 194 ? -30.571 9.133 35.745 1.00 63.38 194 PHE A O 1
ATOM 1496 N N . ASP A 1 195 ? -30.264 10.990 34.523 1.00 62.69 195 ASP A N 1
ATOM 1497 C CA . ASP A 1 195 ? -30.987 11.882 35.444 1.00 62.69 195 ASP A CA 1
ATOM 1498 C C . ASP A 1 195 ? -32.523 11.788 35.268 1.00 62.69 195 ASP A C 1
ATOM 1500 O O . ASP A 1 195 ? -33.270 12.123 36.191 1.00 62.69 195 ASP A O 1
ATOM 1504 N N . GLU A 1 196 ? -33.018 11.305 34.117 1.00 60.41 196 GLU A N 1
ATOM 1505 C CA . GLU A 1 196 ? -34.453 11.072 33.863 1.00 60.41 196 GLU A CA 1
ATOM 1506 C C . GLU A 1 196 ? -34.956 9.685 34.302 1.00 60.41 196 GLU A C 1
ATOM 1508 O O . GLU A 1 196 ? -36.153 9.531 34.586 1.00 60.41 196 GLU A O 1
ATOM 1513 N N . VAL A 1 197 ? -34.087 8.671 34.414 1.00 56.69 197 VAL A N 1
ATOM 1514 C CA . VAL A 1 197 ? -34.458 7.410 35.078 1.00 56.69 197 VAL A CA 1
ATOM 1515 C C . VAL A 1 197 ? -34.476 7.601 36.590 1.00 56.69 197 VAL A C 1
ATOM 1517 O O . VAL A 1 197 ? -33.490 7.402 37.290 1.00 56.69 197 VAL A O 1
ATOM 1520 N N . ASP A 1 198 ? -35.662 7.944 37.091 1.00 50.25 198 ASP A N 1
ATOM 1521 C CA . ASP A 1 198 ? -36.041 7.866 38.500 1.00 50.25 198 ASP A CA 1
ATOM 1522 C C . ASP A 1 198 ? -35.450 6.583 39.128 1.00 50.25 198 ASP A C 1
ATOM 1524 O O . ASP A 1 198 ? -35.666 5.475 38.616 1.00 50.25 198 ASP A O 1
ATOM 1528 N N . ASP A 1 199 ? -34.735 6.734 40.248 1.00 53.41 199 ASP A N 1
ATOM 1529 C CA . ASP A 1 199 ? -33.970 5.743 41.042 1.00 53.41 199 ASP A CA 1
ATOM 1530 C C . ASP A 1 199 ? -34.785 4.495 41.484 1.00 53.41 199 ASP A C 1
ATOM 1532 O O . ASP A 1 199 ? -34.368 3.651 42.278 1.00 53.41 199 ASP A O 1
ATOM 1536 N N . THR A 1 200 ? -36.011 4.359 40.989 1.00 53.19 200 THR A N 1
ATOM 1537 C CA . THR A 1 200 ? -37.003 3.364 41.373 1.00 53.19 200 THR A CA 1
ATOM 1538 C C . THR A 1 200 ? -36.951 2.073 40.549 1.00 53.19 200 THR A C 1
ATOM 1540 O O . THR A 1 200 ? -37.642 1.111 40.905 1.00 53.19 200 THR A O 1
ATOM 1543 N 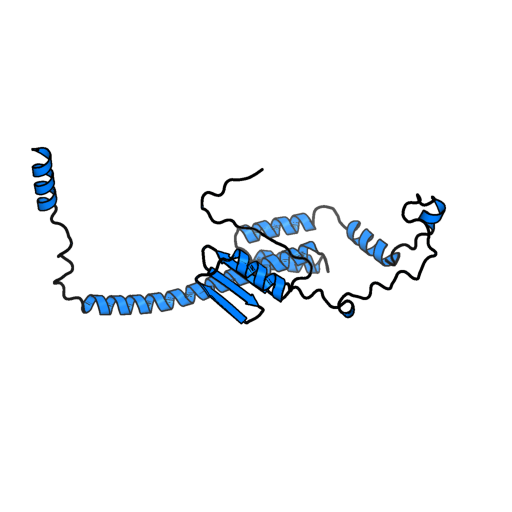N . GLN A 1 201 ? -36.150 1.985 39.477 1.00 53.16 201 GLN A N 1
ATOM 1544 C CA . GLN A 1 201 ? -36.028 0.760 38.661 1.00 53.16 201 GLN A CA 1
ATOM 1545 C C . GLN A 1 201 ? -34.636 0.115 38.610 1.00 53.16 201 GLN A C 1
ATOM 1547 O O . GLN A 1 201 ? -34.569 -1.082 38.329 1.00 53.16 201 GLN A O 1
ATOM 1552 N N . ALA A 1 202 ? -33.559 0.809 38.993 1.00 50.03 202 ALA A N 1
ATOM 1553 C CA . ALA A 1 202 ? -32.195 0.262 38.950 1.00 50.03 202 ALA A CA 1
ATOM 1554 C C . ALA A 1 202 ? -31.924 -0.892 39.947 1.00 50.03 202 ALA A C 1
ATOM 1556 O O . ALA A 1 202 ? -30.894 -1.555 39.865 1.00 50.03 202 ALA A O 1
ATOM 1557 N N . GLY A 1 203 ? -32.851 -1.178 40.870 1.00 52.66 203 GLY A N 1
ATOM 1558 C CA . GLY A 1 203 ? -32.725 -2.266 41.851 1.00 52.66 203 GLY A CA 1
ATOM 1559 C C . GLY A 1 203 ? -33.667 -3.458 41.657 1.00 52.66 203 GLY A C 1
ATOM 1560 O O . GLY A 1 203 ? -33.639 -4.373 42.474 1.00 52.66 203 GLY A O 1
ATOM 1561 N N . ARG A 1 204 ? -34.542 -3.464 40.638 1.00 53.56 204 ARG A N 1
ATOM 1562 C CA . ARG A 1 204 ? -35.594 -4.500 40.519 1.00 53.56 204 ARG A CA 1
ATOM 1563 C C . ARG A 1 204 ? -35.160 -5.786 39.813 1.00 53.56 204 ARG A C 1
ATOM 1565 O O . ARG A 1 204 ? -35.874 -6.776 39.932 1.00 53.56 204 ARG A O 1
ATOM 1572 N N . ASP A 1 205 ? -34.018 -5.776 39.128 1.00 58.97 205 ASP A N 1
ATOM 1573 C CA . ASP A 1 205 ? -33.490 -6.938 38.390 1.00 58.97 205 ASP A CA 1
ATOM 1574 C C . ASP A 1 205 ? -32.240 -7.558 39.044 1.00 58.97 205 ASP A C 1
ATOM 1576 O O . ASP A 1 205 ? -31.650 -8.517 38.549 1.00 58.97 205 ASP A O 1
ATOM 1580 N N . VAL A 1 206 ? -31.836 -7.042 40.211 1.00 69.62 206 VAL A N 1
ATOM 1581 C CA . VAL A 1 206 ? -30.831 -7.701 41.046 1.00 69.62 206 VAL A CA 1
ATOM 1582 C C . VAL A 1 206 ? -31.538 -8.828 41.790 1.00 69.62 206 VAL A C 1
ATOM 1584 O O . VAL A 1 206 ? -32.162 -8.614 42.827 1.00 69.62 206 VAL A O 1
ATOM 1587 N N . LEU A 1 207 ? -31.485 -10.029 41.216 1.00 68.12 207 LEU A N 1
ATOM 1588 C CA . LEU A 1 207 ? -31.965 -11.254 41.852 1.00 68.12 207 LEU A CA 1
ATOM 1589 C C . LEU A 1 207 ? -31.377 -11.364 43.265 1.00 68.12 207 LEU A C 1
ATOM 1591 O O . LEU A 1 207 ? -30.158 -11.401 43.441 1.00 68.12 207 LEU A O 1
ATOM 1595 N N . ASP A 1 208 ? -32.253 -11.417 44.268 1.00 79.69 208 ASP A N 1
ATOM 1596 C CA . ASP A 1 208 ? -31.855 -11.576 45.661 1.00 79.69 208 ASP A CA 1
ATOM 1597 C C . ASP A 1 208 ? -31.141 -12.925 45.837 1.00 79.69 208 ASP A C 1
ATOM 1599 O O . ASP A 1 208 ? -31.703 -14.001 45.599 1.00 79.69 208 ASP A O 1
ATOM 1603 N N . VAL A 1 209 ? -29.873 -12.859 46.244 1.00 80.75 209 VAL A N 1
ATOM 1604 C CA . VAL A 1 209 ? -29.000 -14.019 46.436 1.00 80.75 209 VAL A CA 1
ATOM 1605 C C . VAL A 1 209 ? -29.635 -15.008 47.419 1.00 80.75 209 VAL A C 1
ATOM 1607 O O . VAL A 1 209 ? -29.566 -16.217 47.192 1.00 80.75 209 VAL A O 1
ATOM 1610 N N . GLU A 1 210 ? -30.333 -14.535 48.456 1.00 79.88 210 GLU A N 1
ATOM 1611 C CA . GLU A 1 210 ? -31.019 -15.414 49.411 1.00 79.88 210 GLU A CA 1
ATOM 1612 C C . GLU A 1 210 ? -32.167 -16.198 48.760 1.00 79.88 210 GLU A C 1
ATOM 1614 O O . GLU A 1 210 ? -32.373 -17.378 49.069 1.00 79.88 210 GLU A O 1
ATOM 1619 N N . GLN A 1 211 ? -32.868 -15.590 47.801 1.00 82.00 211 GLN A N 1
ATOM 1620 C CA . GLN A 1 211 ? -33.958 -16.226 47.065 1.00 82.00 211 GLN A CA 1
ATOM 1621 C C . GLN A 1 211 ? -33.440 -17.339 46.140 1.00 82.00 211 GLN A C 1
ATOM 1623 O O . GLN A 1 211 ? -34.021 -18.428 46.100 1.00 82.00 211 GLN A O 1
ATOM 1628 N N . VAL A 1 212 ? -32.297 -17.117 45.480 1.00 83.69 212 VAL A N 1
ATOM 1629 C CA . VAL A 1 212 ? -31.606 -18.136 44.667 1.00 83.69 212 VAL A CA 1
ATOM 1630 C C . VAL A 1 212 ? -31.118 -19.296 45.542 1.00 83.69 212 VAL A C 1
ATOM 1632 O O . VAL A 1 212 ? -31.302 -20.464 45.190 1.00 83.69 212 VAL A O 1
ATOM 1635 N N . PHE A 1 213 ? -30.565 -19.005 46.724 1.00 85.62 213 PHE A N 1
ATOM 1636 C CA . PHE A 1 213 ? -30.135 -20.038 47.673 1.00 85.62 213 PHE A CA 1
ATOM 1637 C C . PHE A 1 213 ? -31.302 -20.880 48.202 1.00 85.62 213 PHE A C 1
ATOM 1639 O O . PHE A 1 213 ? -31.166 -22.099 48.351 1.00 85.62 213 PHE A O 1
ATOM 1646 N N . ALA A 1 214 ? -32.453 -20.264 48.473 1.00 86.56 214 ALA A N 1
ATOM 1647 C CA . ALA A 1 214 ? -33.652 -20.982 48.896 1.00 86.56 214 ALA A CA 1
ATOM 1648 C C . ALA A 1 214 ? -34.177 -21.909 47.788 1.00 86.56 214 ALA A C 1
ATOM 1650 O O . ALA A 1 214 ? -34.532 -23.060 48.055 1.00 86.56 214 ALA A O 1
ATOM 1651 N N . GLN A 1 215 ? -34.179 -21.431 46.542 1.00 82.81 215 GLN A N 1
ATOM 1652 C CA . GLN A 1 215 ? -34.627 -22.205 45.388 1.00 82.81 215 GLN A CA 1
ATOM 1653 C C . GLN A 1 215 ? -33.689 -23.383 45.088 1.00 82.81 215 GLN A C 1
ATOM 1655 O O . GLN A 1 215 ? -34.164 -24.482 44.807 1.00 82.81 215 GLN A O 1
ATOM 1660 N N . PHE A 1 216 ? -32.376 -23.190 45.246 1.00 83.56 216 PHE A N 1
ATOM 1661 C CA . PHE A 1 216 ? -31.386 -24.261 45.129 1.00 83.56 216 PHE A CA 1
ATOM 1662 C C . PHE A 1 216 ? -31.576 -25.334 46.206 1.00 83.56 216 PHE A C 1
ATOM 1664 O O . PHE A 1 216 ? -31.624 -26.520 45.896 1.00 83.56 216 PHE A O 1
ATOM 1671 N N . LYS A 1 217 ? -31.743 -24.933 47.473 1.00 88.88 217 LYS A N 1
ATOM 1672 C CA . LYS A 1 217 ? -31.912 -25.881 48.584 1.00 88.88 217 LYS A CA 1
ATOM 1673 C C . LYS A 1 217 ? -33.167 -26.741 48.412 1.00 88.88 217 LYS A C 1
ATOM 1675 O O . LYS A 1 217 ? -33.113 -27.941 48.646 1.00 88.88 217 LYS A O 1
ATOM 1680 N N . LYS A 1 218 ? -34.258 -26.145 47.921 1.00 83.50 218 LYS A N 1
ATOM 1681 C CA . LYS A 1 218 ? -35.508 -26.857 47.633 1.00 83.50 218 LYS A CA 1
ATOM 1682 C C . LYS A 1 218 ? -35.360 -27.911 46.524 1.00 83.50 218 LYS A C 1
ATOM 1684 O O . LYS A 1 218 ? -36.028 -28.931 46.591 1.00 83.50 218 LYS A O 1
ATOM 1689 N N . GLY A 1 219 ? -34.498 -27.680 45.531 1.00 78.50 219 GLY A N 1
ATOM 1690 C CA . GLY A 1 219 ? -34.250 -28.631 44.438 1.00 78.50 219 GLY A CA 1
ATOM 1691 C C . GLY A 1 219 ? -33.264 -29.758 44.766 1.00 78.50 219 GLY A C 1
ATOM 1692 O O . GLY A 1 219 ? -33.136 -30.683 43.977 1.00 78.50 219 GLY A O 1
ATOM 1693 N N . VAL A 1 220 ? -32.553 -29.685 45.897 1.00 79.38 220 VAL A N 1
ATOM 1694 C CA . VAL A 1 220 ? -31.598 -30.719 46.352 1.00 79.38 220 VAL A CA 1
ATOM 1695 C C . VAL A 1 220 ? -32.264 -31.752 47.276 1.00 79.38 220 VAL A C 1
ATOM 1697 O O . VAL A 1 220 ? -31.685 -32.801 47.546 1.00 79.38 220 VAL A O 1
ATOM 1700 N N . GLU A 1 221 ? -33.473 -31.465 47.767 1.00 70.50 221 GLU A N 1
ATOM 1701 C CA . GLU A 1 221 ? -34.251 -32.358 48.640 1.00 70.50 221 GLU A CA 1
ATOM 1702 C C . GLU A 1 221 ? -35.276 -33.239 47.886 1.00 70.50 221 GLU A C 1
ATOM 1704 O O . GLU A 1 221 ? -35.903 -34.089 48.521 1.00 70.50 221 GLU A O 1
ATOM 1709 N N . GLU A 1 222 ? -35.423 -33.077 46.563 1.00 52.22 222 GLU A N 1
ATOM 1710 C CA . GLU A 1 222 ? -36.115 -34.022 45.656 1.00 52.22 222 GLU A CA 1
ATOM 1711 C C . GLU A 1 222 ? -35.123 -34.989 44.992 1.00 52.22 222 GLU A C 1
ATOM 1713 O O . GLU A 1 222 ? -35.483 -36.182 44.849 1.00 52.22 222 GLU A O 1
#

Foldseek 3Di:
DDDDDDDPDDDDDDDDPQADPQWDWDDDDFKIWIDRPPDIDIDGRHDRVVVVVVVCVVRSPNPPPVPPPPPPDPPDDDDDPPPDDDDPVVVVPPPDDPPPPVNVVVVVCVVVVDPPDPVVVLLVVLVVCVVVVVLVVSLVSLVVVCVVPPPDPVSVVVNVVSVVSVVVVVVVVVVVVVVVVVVVVVVVVVVVVVVPPDPVPPPPPPPDPVVVVVVVVVVVVD

Sequence (222 aa):
MLESVVGGEKQARYSFVGFDPFVVVRGGGDWLEVREGAVLRTREGVEPFEELARVLWSDLRTPPASALPESEPPTAAPLLDPLAPKSPEEFEDVPLRPSTPAQAKAEASQRLSMPPGEVEELLDVSDFFLAQGLIDEARMMLQDALSAHPGHPLINDKLREVEFAAQAAAQSRASQDLDVDQSFELAEKLAEEFDEVDDTQAGRDVLDVEQVFAQFKKGVEE

Radius of gyration: 32.86 Å; chains: 1; bounding box: 63×48×98 Å

Secondary structure (DSSP, 8-state):
------SS--------TTS-TTEEEEEETTEEEEEETTEEEEEESS-HHHHHHHHHHHS--PPPGGGS-------------TTSPPPHHHHHTS---S--HHHHHHHHHHHHS--TTHHHHHHHHHHHHHHTT-HHHHHHHHHHHHHHSTT-HHHHHHHHHHHHHHHHHHHHHHHHHHHHHHHHHHHHHHHHHHHHS-TTSTTSSS--HHHHHHHHHHHH--

pLDDT: mean 72.12, std 16.06, range [36.16, 96.19]